Protein AF-A0A2P6JTG5-F1 (afdb_monomer)

Sequence (261 aa):
MRWFDWAAPERTFTMCAAVLGSGVMLAIVGILTAHLTGGRRQRLRLEEEVTQRTEELRQALLSADEASRAKTDFIARIGHDLRSPLTSIIGYSQLLSDAGGPQARQARTIRRSARHMLNLINDLIEYTHGGGDKLNEVPVRIHILLETIVEEAWILARKNTNQFMSSIQSNLPSMLVVDGTRLRQILTNLLDNAAKFTHNGVIELVAGMEPAGRVDQAWLWFSIRDTGCGIEPDDQAKNFRAVLSIRWPVRRYRAGSANRC

Structure (mmCIF, N/CA/C/O backbone):
data_AF-A0A2P6JTG5-F1
#
_entry.id   AF-A0A2P6JTG5-F1
#
loop_
_atom_site.group_PDB
_atom_site.id
_atom_site.type_symbol
_atom_site.label_atom_id
_atom_site.label_alt_id
_atom_site.label_comp_id
_atom_site.label_asym_id
_atom_site.label_entity_id
_atom_site.label_seq_id
_atom_site.pdbx_PDB_ins_code
_atom_site.Cartn_x
_atom_site.Cartn_y
_atom_site.Cartn_z
_atom_site.occupancy
_atom_site.B_iso_or_equiv
_atom_site.auth_seq_id
_atom_site.auth_comp_id
_atom_site.auth_asym_id
_atom_site.auth_atom_id
_atom_site.pdbx_PDB_model_num
ATOM 1 N N . MET A 1 1 ? -69.398 -14.321 98.121 1.00 45.88 1 MET A N 1
ATOM 2 C CA . MET A 1 1 ? -69.602 -15.610 97.426 1.00 45.88 1 MET A CA 1
ATOM 3 C C . MET A 1 1 ? -69.880 -15.290 95.969 1.00 45.88 1 MET A C 1
ATOM 5 O O . MET A 1 1 ? -70.773 -14.486 95.733 1.00 45.88 1 MET A O 1
ATOM 9 N N . ARG A 1 2 ? -69.133 -15.928 95.053 1.00 43.50 2 ARG A N 1
ATOM 10 C CA . ARG A 1 2 ? -69.163 -15.778 93.582 1.00 43.50 2 ARG A CA 1
ATOM 11 C C . ARG A 1 2 ? -68.514 -14.464 93.072 1.00 43.50 2 ARG A C 1
ATOM 13 O O . ARG A 1 2 ? -68.748 -13.424 93.665 1.00 43.50 2 ARG A O 1
ATOM 20 N N . TRP A 1 3 ? -67.653 -14.407 92.054 1.00 40.34 3 TRP A N 1
ATOM 21 C CA . TRP A 1 3 ? -67.370 -15.300 90.925 1.00 40.34 3 TRP A CA 1
ATOM 22 C C . TRP A 1 3 ? -65.905 -15.113 90.484 1.00 40.34 3 TRP A C 1
ATOM 24 O O . TRP A 1 3 ? -65.471 -13.983 90.286 1.00 40.34 3 TRP A O 1
ATOM 34 N N . PHE A 1 4 ? -65.152 -16.202 90.325 1.00 45.00 4 PHE A N 1
ATOM 35 C CA . PHE A 1 4 ? -63.930 -16.219 89.517 1.00 45.00 4 PHE A CA 1
ATOM 36 C C . PHE A 1 4 ? -64.311 -16.999 88.255 1.00 45.00 4 PHE A C 1
ATOM 38 O O . PHE A 1 4 ? -64.388 -18.227 88.291 1.00 45.00 4 PHE A O 1
ATOM 45 N N . ASP A 1 5 ? -64.678 -16.283 87.190 1.00 44.84 5 ASP A N 1
ATOM 46 C CA . ASP A 1 5 ? -65.023 -16.888 85.902 1.00 44.84 5 ASP A CA 1
ATOM 47 C C . ASP A 1 5 ? -63.738 -17.333 85.200 1.00 44.84 5 ASP A C 1
ATOM 49 O O . ASP A 1 5 ? -62.943 -16.525 84.716 1.00 44.84 5 ASP A O 1
ATOM 53 N N . TRP A 1 6 ? -63.533 -18.646 85.162 1.00 58.47 6 TRP A N 1
ATOM 54 C CA . TRP A 1 6 ? -62.643 -19.289 84.209 1.00 58.47 6 TRP A CA 1
ATOM 55 C C . TRP A 1 6 ? -63.471 -19.683 82.978 1.00 58.47 6 TRP A C 1
ATOM 57 O O . TRP A 1 6 ? -64.645 -20.014 83.106 1.00 58.47 6 TRP A O 1
ATOM 67 N N . ALA A 1 7 ? -62.825 -19.696 81.810 1.00 51.72 7 ALA A N 1
ATOM 68 C CA . ALA A 1 7 ? -63.331 -20.161 80.512 1.00 51.72 7 ALA A CA 1
ATOM 69 C C . ALA A 1 7 ? -63.988 -19.109 79.593 1.00 51.72 7 ALA A C 1
ATOM 71 O O . ALA A 1 7 ? -65.192 -19.088 79.367 1.00 51.72 7 ALA A O 1
ATOM 72 N N . ALA A 1 8 ? -63.131 -18.347 78.905 1.00 55.16 8 ALA A N 1
ATOM 73 C CA . ALA A 1 8 ? -63.378 -17.981 77.509 1.00 55.16 8 ALA A CA 1
ATOM 74 C C . ALA A 1 8 ? -62.297 -18.653 76.627 1.00 55.16 8 ALA A C 1
ATOM 76 O O . ALA A 1 8 ? -61.297 -18.006 76.307 1.00 55.16 8 ALA A O 1
ATOM 77 N N . PRO A 1 9 ? -62.438 -19.950 76.273 1.00 57.38 9 PRO A N 1
ATOM 78 C CA . PRO A 1 9 ? -61.469 -20.686 75.440 1.00 57.38 9 PRO A CA 1
ATOM 79 C C . PRO A 1 9 ? -61.233 -20.032 74.066 1.00 57.38 9 PRO A C 1
ATOM 81 O O . PRO A 1 9 ? -60.154 -20.150 73.491 1.00 57.38 9 PRO A O 1
ATOM 84 N N . GLU A 1 10 ? -62.198 -19.243 73.597 1.00 58.19 10 GLU A N 1
ATOM 85 C CA . GLU A 1 10 ? -62.124 -18.406 72.395 1.00 58.19 10 GLU A CA 1
ATOM 86 C C . GLU A 1 10 ? -60.938 -17.411 72.431 1.00 58.19 10 GLU A C 1
ATOM 88 O O . GLU A 1 10 ? -60.283 -17.141 71.420 1.00 58.19 10 GLU A O 1
ATOM 93 N N . ARG A 1 11 ? -60.640 -16.845 73.613 1.00 57.09 11 ARG A N 1
ATOM 94 C CA . ARG A 1 11 ? -59.630 -15.785 73.791 1.00 57.09 11 ARG A CA 1
ATOM 95 C C . ARG A 1 11 ? -58.206 -16.325 73.845 1.00 57.09 11 ARG A C 1
ATOM 97 O O . ARG A 1 11 ? -57.291 -15.693 73.331 1.00 57.09 11 ARG A O 1
ATOM 104 N N . THR A 1 12 ? -58.003 -17.494 74.444 1.00 61.62 12 THR A N 1
ATOM 105 C CA . THR A 1 12 ? -56.685 -18.144 74.476 1.00 61.62 12 THR A CA 1
ATOM 106 C C . THR A 1 12 ? -56.309 -18.690 73.101 1.00 61.62 12 THR A C 1
ATOM 108 O O . THR A 1 12 ? -55.166 -18.529 72.680 1.00 61.62 12 THR A O 1
ATOM 111 N N . PHE A 1 13 ? -5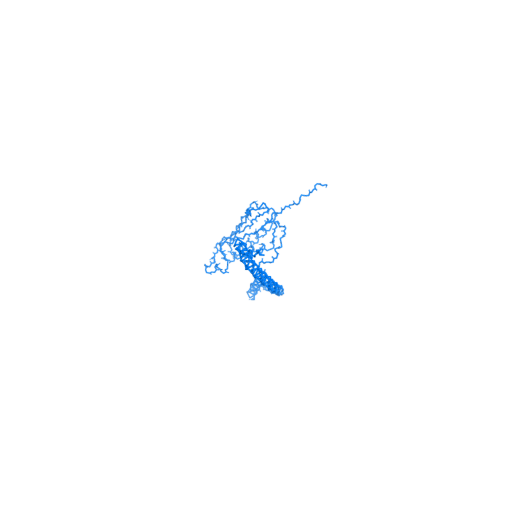7.274 -19.233 72.352 1.00 63.75 13 PHE A N 1
ATOM 112 C CA . PHE A 1 13 ? -57.058 -19.682 70.974 1.00 63.75 13 PHE A CA 1
ATOM 113 C C . PHE A 1 13 ? -56.673 -18.537 70.031 1.00 63.75 13 PHE A C 1
ATOM 115 O O . PHE A 1 13 ? -55.696 -18.645 69.290 1.00 63.75 13 PHE A O 1
ATOM 122 N N . THR A 1 14 ? -57.399 -17.418 70.087 1.00 70.25 14 THR A N 1
ATOM 123 C CA . THR A 1 14 ? -57.104 -16.227 69.269 1.00 70.25 14 THR A CA 1
ATOM 124 C C . THR A 1 14 ? -55.752 -15.603 69.619 1.00 70.25 14 THR A C 1
ATOM 126 O O . THR A 1 14 ? -55.014 -15.191 68.724 1.00 70.25 14 THR A O 1
ATOM 129 N N . MET A 1 15 ? -55.373 -15.599 70.899 1.00 70.50 15 MET A N 1
ATOM 130 C CA . MET A 1 15 ? -54.080 -15.082 71.351 1.00 70.50 15 MET A CA 1
ATOM 131 C C . MET A 1 15 ? -52.907 -15.988 70.934 1.00 70.50 15 MET A C 1
ATOM 133 O O . MET A 1 15 ? -51.902 -15.491 70.427 1.00 70.50 15 MET A O 1
ATOM 137 N N . CYS A 1 16 ? -53.043 -17.314 71.047 1.00 70.94 16 CYS A N 1
ATOM 138 C CA . CYS A 1 16 ? -52.044 -18.267 70.550 1.00 70.94 16 CYS A CA 1
ATOM 139 C C . CYS A 1 16 ? -51.889 -18.209 69.021 1.00 70.94 16 CYS A C 1
ATOM 141 O O . CYS A 1 16 ? -50.763 -18.230 68.522 1.00 70.94 16 CYS A O 1
ATOM 143 N N . ALA A 1 17 ? -52.990 -18.082 68.275 1.00 70.81 17 ALA A N 1
ATOM 144 C CA . ALA A 1 17 ? -52.956 -17.932 66.821 1.00 70.81 17 ALA A CA 1
ATOM 145 C C . ALA A 1 17 ? -52.250 -16.633 66.384 1.00 70.81 17 ALA A C 1
ATOM 147 O O . ALA A 1 17 ? -51.459 -16.650 65.441 1.00 70.81 17 ALA A O 1
ATOM 148 N N . ALA A 1 18 ? -52.466 -15.522 67.098 1.00 73.75 18 ALA A N 1
ATOM 149 C CA . ALA A 1 18 ? -51.791 -14.251 66.829 1.00 73.75 18 ALA A CA 1
ATOM 150 C C . ALA A 1 18 ? -50.274 -14.305 67.110 1.00 73.75 18 ALA A C 1
ATOM 152 O O . ALA A 1 18 ? -49.466 -13.793 66.328 1.00 73.75 18 ALA A O 1
ATOM 153 N N . VAL A 1 19 ? -49.862 -14.959 68.202 1.00 77.44 19 VAL A N 1
ATOM 154 C CA . VAL A 1 19 ? -48.440 -15.142 68.549 1.00 77.44 19 VAL A CA 1
ATOM 155 C C . VAL A 1 19 ? -47.729 -16.062 67.549 1.00 77.44 19 VAL A C 1
ATOM 157 O O . VAL A 1 19 ? -46.629 -15.749 67.098 1.00 77.44 19 VAL A O 1
ATOM 160 N N . LEU A 1 20 ? -48.362 -17.159 67.126 1.00 77.19 20 LEU A N 1
ATOM 161 C CA . LEU A 1 20 ? -47.804 -18.038 66.091 1.00 77.19 20 LEU A CA 1
ATOM 162 C C . LEU A 1 20 ? -47.723 -17.337 64.724 1.00 77.19 20 LEU A C 1
ATOM 164 O O . LEU A 1 20 ? -46.701 -17.434 64.046 1.00 77.19 20 LEU A O 1
ATOM 168 N N . GLY A 1 21 ? -48.755 -16.578 64.341 1.00 81.06 21 GLY A N 1
ATOM 169 C CA . GLY A 1 21 ? -48.776 -15.822 63.086 1.00 81.06 21 GLY A CA 1
ATOM 170 C C . GLY A 1 21 ? -47.684 -14.749 63.008 1.00 81.06 21 GLY A C 1
ATOM 171 O O . GLY A 1 21 ? -47.004 -14.629 61.989 1.00 81.06 21 GLY A O 1
ATOM 172 N N . SER A 1 22 ? -47.456 -14.010 64.099 1.00 83.25 22 SER A N 1
ATOM 173 C CA . SER A 1 22 ? -46.385 -13.003 64.175 1.00 83.25 22 SER A CA 1
ATOM 174 C C . SER A 1 22 ? -44.980 -13.618 64.127 1.00 83.25 22 SER A C 1
ATOM 176 O O . SER A 1 22 ? -44.109 -13.086 63.438 1.00 83.25 22 SER A O 1
ATOM 178 N N . GLY A 1 23 ? -44.765 -14.773 64.767 1.00 85.69 23 GLY A N 1
ATOM 179 C CA . GLY A 1 23 ? -43.499 -15.511 64.685 1.00 85.69 23 GLY A CA 1
ATOM 180 C C . GLY A 1 23 ? -43.172 -15.985 63.264 1.00 85.69 23 GLY A C 1
ATOM 181 O O . GLY A 1 23 ? -42.052 -15.794 62.787 1.00 85.69 23 GLY A O 1
ATOM 182 N N . VAL A 1 24 ? -44.163 -16.531 62.549 1.00 89.06 24 VAL A N 1
ATOM 183 C CA . VAL A 1 24 ? -44.014 -16.936 61.140 1.00 89.06 24 VAL A CA 1
ATOM 184 C C . VAL A 1 24 ? -43.735 -15.725 60.244 1.00 89.06 24 VAL A C 1
ATOM 186 O O . VAL A 1 24 ? -42.857 -15.785 59.384 1.00 89.06 24 VAL A O 1
ATOM 189 N N . MET A 1 25 ? -44.418 -14.601 60.473 1.00 88.81 25 MET A N 1
ATOM 190 C CA . MET A 1 25 ? -44.198 -13.367 59.716 1.00 88.81 25 MET A CA 1
ATOM 191 C C . MET A 1 25 ? -42.769 -12.827 59.894 1.00 88.81 25 MET A C 1
ATOM 193 O O . MET A 1 25 ? -42.123 -12.477 58.907 1.00 88.81 25 MET A O 1
ATOM 197 N N . LEU A 1 26 ? -42.237 -12.819 61.121 1.00 91.19 26 LEU A N 1
ATOM 198 C CA . LEU A 1 26 ? -40.854 -12.410 61.396 1.00 91.19 26 LEU A CA 1
ATOM 199 C C . LEU A 1 26 ? -39.830 -13.342 60.735 1.00 91.19 26 LEU A C 1
ATOM 201 O O . LEU A 1 26 ? -38.843 -12.863 60.176 1.00 91.19 26 LEU A O 1
ATOM 205 N N . ALA A 1 27 ? -40.076 -14.656 60.741 1.00 88.19 27 ALA A N 1
ATOM 206 C CA . ALA A 1 27 ? -39.209 -15.625 60.072 1.00 88.19 27 ALA A CA 1
ATOM 207 C C . ALA A 1 27 ? -39.187 -15.419 58.547 1.00 88.19 27 ALA A C 1
ATOM 209 O O . ALA A 1 27 ? -38.113 -15.391 57.946 1.00 88.19 27 ALA A O 1
ATOM 210 N N . ILE A 1 28 ? -40.351 -15.198 57.925 1.00 91.06 28 ILE A N 1
ATOM 211 C CA . ILE A 1 28 ? -40.455 -14.912 56.486 1.00 91.06 28 ILE A CA 1
ATOM 212 C C . ILE A 1 28 ? -39.721 -13.613 56.145 1.00 91.06 28 ILE A C 1
ATOM 214 O O . ILE A 1 28 ? -38.936 -13.595 55.200 1.00 91.06 28 ILE A O 1
ATOM 218 N N . VAL A 1 29 ? -39.913 -12.543 56.925 1.00 91.75 29 VAL A N 1
ATOM 219 C CA . VAL A 1 29 ? -39.203 -11.267 56.728 1.00 91.75 29 VAL A CA 1
ATOM 220 C C . VAL A 1 29 ? -37.688 -11.448 56.884 1.00 91.75 29 VAL A C 1
ATOM 222 O O . VAL A 1 29 ? -36.925 -10.917 56.075 1.00 91.75 29 VAL A O 1
ATOM 225 N N . GLY A 1 30 ? -37.230 -12.237 57.859 1.00 86.88 30 GLY A N 1
ATOM 226 C CA . GLY A 1 30 ? -35.813 -12.569 58.039 1.00 86.88 30 GLY A CA 1
ATOM 227 C C . GLY A 1 30 ? -35.211 -13.309 56.838 1.00 86.88 30 GLY A C 1
ATOM 228 O O . GLY A 1 30 ? -34.150 -12.934 56.341 1.00 86.88 30 GLY A O 1
ATOM 229 N N . ILE A 1 31 ? -35.917 -14.311 56.308 1.00 88.69 31 ILE A N 1
ATOM 230 C CA . ILE A 1 31 ? -35.487 -15.070 55.123 1.00 88.69 31 ILE A CA 1
ATOM 231 C C . ILE A 1 31 ? -35.481 -14.175 5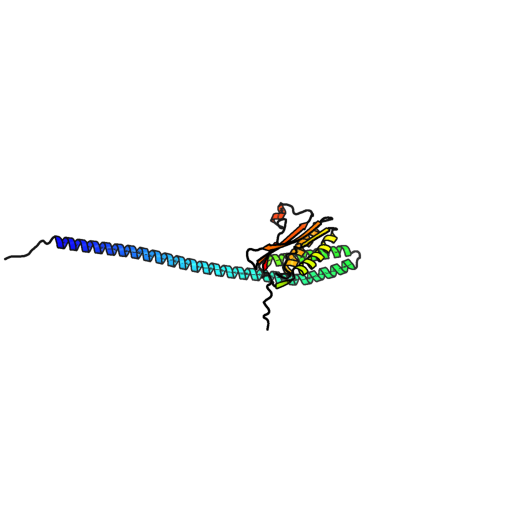3.873 1.00 88.69 31 ILE A C 1
ATOM 233 O O . ILE A 1 31 ? -34.511 -14.181 53.112 1.00 88.69 31 ILE A O 1
ATOM 237 N N . LEU A 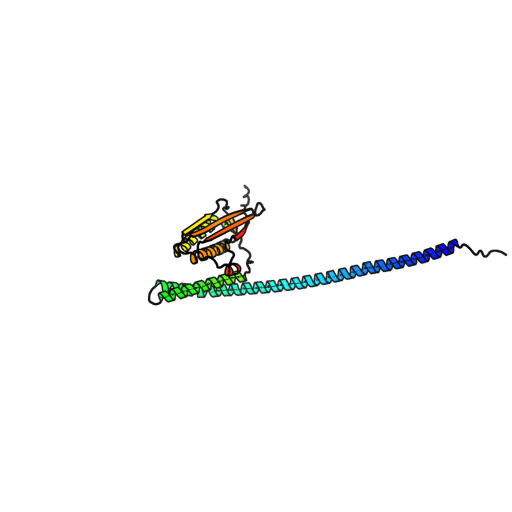1 32 ? -36.522 -13.357 53.674 1.00 87.31 32 LEU A N 1
ATOM 238 C CA . LEU A 1 32 ? -36.625 -12.450 52.528 1.00 87.31 32 LEU A CA 1
ATOM 239 C C . LEU A 1 32 ? -35.511 -11.396 52.552 1.00 87.31 32 LEU A C 1
ATOM 241 O O . LEU A 1 32 ? -34.860 -11.150 51.539 1.00 87.31 32 LEU A O 1
ATOM 245 N N . THR A 1 33 ? -35.254 -10.793 53.716 1.00 84.75 33 THR A N 1
ATOM 246 C CA . THR A 1 33 ? -34.185 -9.798 53.885 1.00 84.75 33 THR A CA 1
ATOM 247 C C . THR A 1 33 ? -32.803 -10.416 53.689 1.00 84.75 33 THR A C 1
ATOM 249 O O . THR A 1 33 ? -31.969 -9.809 53.015 1.00 84.75 33 THR A O 1
ATOM 252 N N . ALA A 1 34 ? -32.559 -11.638 54.172 1.00 81.88 34 ALA A N 1
ATOM 253 C CA . ALA A 1 34 ? -31.314 -12.364 53.924 1.00 81.88 34 ALA A CA 1
ATOM 254 C C . ALA A 1 34 ? -31.102 -12.674 52.429 1.00 81.88 34 ALA A C 1
ATOM 256 O O . ALA A 1 34 ? -30.020 -12.420 51.899 1.00 81.88 34 ALA A O 1
ATOM 257 N N . HIS A 1 35 ? -32.134 -13.137 51.714 1.00 85.31 35 HIS A N 1
ATOM 258 C CA . HIS A 1 35 ? -32.049 -13.385 50.269 1.00 85.31 35 HIS A CA 1
ATOM 259 C C . HIS A 1 35 ? -31.840 -12.101 49.456 1.00 85.31 35 HIS A C 1
ATOM 261 O O . HIS A 1 35 ? -30.978 -12.060 48.574 1.00 85.31 35 HIS A O 1
ATOM 267 N N . LEU A 1 36 ? -32.580 -11.032 49.768 1.00 82.62 36 LEU A N 1
ATOM 268 C CA . LEU A 1 36 ? -32.465 -9.745 49.079 1.00 82.62 36 LEU A CA 1
ATOM 269 C C . LEU A 1 36 ? -31.097 -9.089 49.320 1.00 82.62 36 LEU A C 1
ATOM 271 O O . LEU A 1 36 ? -30.492 -8.559 48.388 1.00 82.62 36 LEU A O 1
ATOM 275 N N . THR A 1 37 ? -30.574 -9.146 50.548 1.00 83.88 37 THR A N 1
ATOM 276 C CA . THR A 1 37 ? -29.256 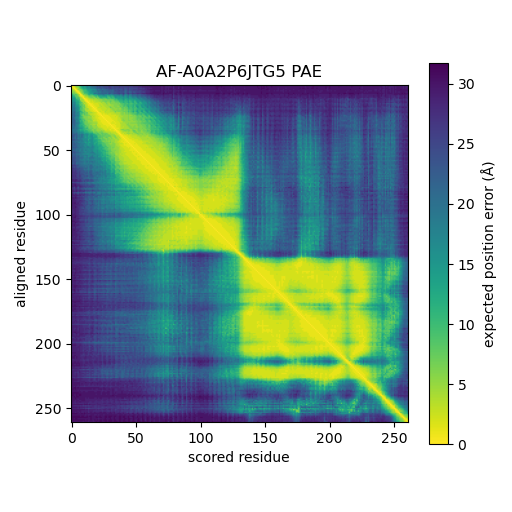-8.580 50.883 1.00 83.88 37 THR A CA 1
ATOM 277 C C . THR A 1 37 ? -28.100 -9.429 50.354 1.00 83.88 37 THR A C 1
ATO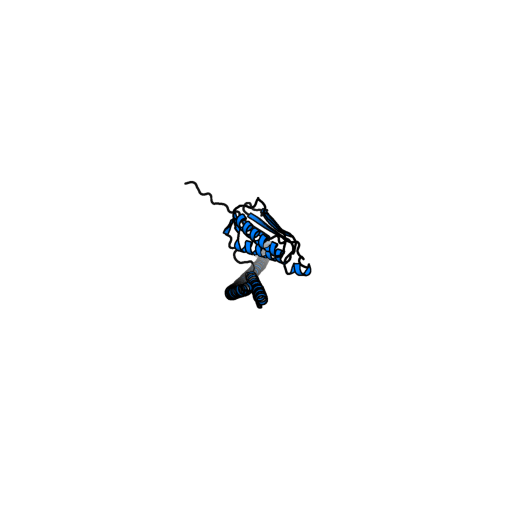M 279 O O . 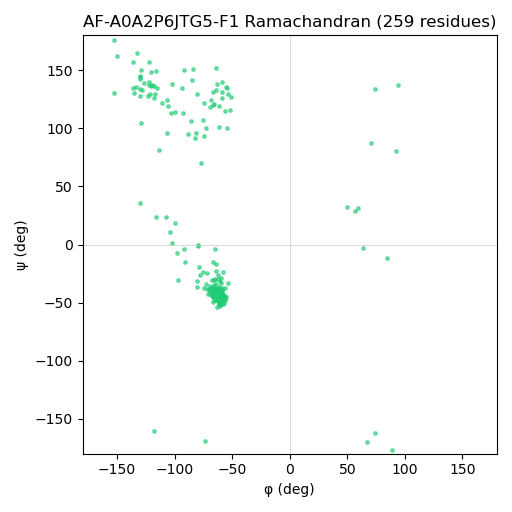THR A 1 37 ? -27.119 -8.867 49.864 1.00 83.88 37 THR A O 1
ATOM 282 N N . GLY A 1 38 ? -28.221 -10.760 50.376 1.00 84.06 38 GLY A N 1
ATOM 283 C CA . GLY A 1 38 ? -27.243 -11.684 49.797 1.00 84.06 38 GLY A CA 1
ATOM 284 C C . GLY A 1 38 ? -27.069 -11.479 48.291 1.00 84.06 38 GLY A C 1
ATOM 285 O O . GLY A 1 38 ? -25.947 -11.280 47.822 1.00 84.06 38 GLY A O 1
ATOM 286 N N . GLY A 1 39 ? -28.178 -11.407 47.544 1.00 83.56 39 GLY A N 1
ATOM 287 C CA . GLY A 1 39 ? -28.147 -11.133 46.104 1.00 83.56 39 GLY A CA 1
ATOM 288 C C . GLY A 1 39 ? -27.545 -9.765 45.766 1.00 83.56 39 GLY A C 1
ATOM 289 O O . GLY A 1 39 ? -26.791 -9.638 44.802 1.00 83.56 39 GLY A O 1
ATOM 290 N N . ARG A 1 40 ? -27.809 -8.743 46.591 1.00 85.06 40 ARG A N 1
ATOM 291 C CA . ARG A 1 40 ? -27.253 -7.391 46.410 1.00 85.06 40 ARG A CA 1
ATOM 292 C C . ARG A 1 40 ? -25.740 -7.353 46.634 1.00 85.06 40 ARG A C 1
ATOM 294 O O . ARG A 1 40 ? -25.033 -6.735 45.849 1.00 85.06 40 ARG A O 1
ATOM 301 N N . ARG A 1 41 ? -25.231 -8.062 47.649 1.00 86.00 41 ARG A N 1
ATOM 302 C CA . ARG A 1 41 ? -23.784 -8.188 47.910 1.00 86.00 41 ARG A CA 1
ATOM 303 C C . ARG A 1 41 ? -23.054 -8.905 46.777 1.00 86.00 41 ARG A C 1
ATOM 305 O O . ARG A 1 41 ? -21.956 -8.498 46.418 1.00 86.00 41 ARG A O 1
ATOM 312 N N . GLN A 1 42 ? -23.655 -9.950 46.212 1.00 87.75 42 GLN A N 1
ATOM 313 C CA . GLN A 1 42 ? -23.053 -10.682 45.099 1.00 87.75 42 GLN A CA 1
ATOM 314 C C . GLN A 1 42 ? -23.024 -9.849 43.813 1.00 87.75 42 GLN A C 1
ATOM 316 O O . GLN A 1 42 ? -22.010 -9.852 43.125 1.00 87.75 42 GLN A O 1
ATOM 321 N N . ARG A 1 43 ? -24.090 -9.086 43.526 1.00 87.94 43 ARG A N 1
ATOM 322 C CA . ARG A 1 43 ? -24.108 -8.137 42.401 1.00 87.94 43 ARG A CA 1
ATOM 323 C C . ARG A 1 43 ? -23.039 -7.059 42.538 1.00 87.94 43 ARG A C 1
ATOM 325 O O . ARG A 1 43 ? -22.291 -6.865 41.594 1.00 87.94 43 ARG A O 1
ATOM 332 N N . LEU A 1 44 ? -22.914 -6.441 43.714 1.00 92.19 44 LEU A N 1
ATOM 333 C CA . LEU A 1 44 ? -21.894 -5.415 43.957 1.00 92.19 44 LEU A CA 1
ATOM 334 C C . LEU A 1 44 ? -20.470 -5.962 43.790 1.00 92.19 44 LEU A C 1
ATOM 336 O O . LEU A 1 44 ? -19.653 -5.320 43.149 1.00 92.19 44 LEU A O 1
ATOM 340 N N . ARG A 1 45 ? -20.186 -7.172 44.294 1.00 92.00 45 ARG A N 1
ATOM 341 C CA . ARG A 1 45 ? -18.877 -7.820 44.094 1.00 92.00 45 ARG A CA 1
ATOM 342 C C . ARG A 1 45 ? -18.581 -8.102 42.623 1.00 92.00 45 ARG A C 1
ATOM 344 O O . ARG A 1 45 ? -17.466 -7.870 42.184 1.00 92.00 45 ARG A O 1
ATOM 351 N N . LEU A 1 46 ? -19.568 -8.598 41.874 1.00 92.31 46 LEU A N 1
ATOM 352 C CA . LEU A 1 46 ? -19.420 -8.845 40.438 1.00 92.31 46 LEU A CA 1
ATOM 353 C C . LEU A 1 46 ? -19.228 -7.537 39.660 1.00 92.31 46 LEU A C 1
ATOM 355 O O . LEU A 1 46 ? -18.405 -7.492 38.756 1.00 92.31 46 LEU A O 1
ATOM 359 N N . GLU A 1 47 ? -19.957 -6.475 40.005 1.00 94.38 47 GLU A N 1
ATOM 360 C CA . GLU A 1 47 ? -19.789 -5.144 39.404 1.00 94.38 47 GLU A CA 1
ATOM 361 C C . GLU A 1 47 ? -18.393 -4.570 39.694 1.00 94.38 47 GLU A C 1
ATOM 363 O O . GLU A 1 47 ? -17.740 -4.040 38.796 1.00 94.38 47 GLU A O 1
ATOM 368 N N . GLU A 1 48 ? -17.898 -4.725 40.920 1.00 95.19 48 GLU A N 1
ATOM 369 C CA . GLU A 1 48 ? -16.554 -4.299 41.317 1.00 95.19 48 GLU A CA 1
ATOM 370 C C . GLU A 1 48 ? -15.464 -5.113 40.596 1.00 95.19 48 GLU A C 1
ATOM 372 O O . GLU A 1 48 ? -14.536 -4.546 40.027 1.00 95.19 48 GLU A O 1
ATOM 377 N N . GLU A 1 49 ? -15.621 -6.435 40.497 1.00 94.69 49 GLU A N 1
ATOM 378 C CA . GLU A 1 49 ? -14.691 -7.293 39.756 1.00 94.69 49 GLU A CA 1
ATOM 379 C C . GLU A 1 49 ? -14.693 -6.971 38.254 1.00 94.69 49 GLU A C 1
ATOM 381 O O . GLU A 1 49 ? -13.634 -6.852 37.638 1.00 94.69 49 GLU A O 1
ATOM 386 N N . VAL A 1 50 ? -15.870 -6.763 37.653 1.00 95.50 50 VAL A N 1
ATOM 387 C CA . VAL A 1 50 ? -15.988 -6.372 36.241 1.00 95.50 50 VAL A CA 1
ATOM 388 C C . VAL A 1 50 ? -15.349 -5.010 35.998 1.00 95.50 50 VAL A C 1
ATOM 390 O O . VAL A 1 50 ? -14.612 -4.865 35.024 1.00 95.50 50 VAL A O 1
ATOM 393 N N . THR A 1 51 ? -15.588 -4.015 36.854 1.00 95.31 51 THR A N 1
ATOM 394 C CA . THR A 1 51 ? -14.986 -2.681 36.688 1.00 95.31 51 THR A CA 1
ATOM 395 C C . THR A 1 51 ? -13.468 -2.734 36.831 1.00 95.31 51 THR A C 1
ATOM 397 O O . THR A 1 51 ? -12.771 -2.182 35.978 1.00 95.31 51 THR A O 1
ATOM 400 N N . GLN A 1 52 ? -12.947 -3.477 37.811 1.00 95.75 52 GLN A N 1
ATOM 401 C CA . GLN A 1 52 ? -11.510 -3.679 37.975 1.00 95.75 52 GLN A CA 1
ATOM 402 C C . GLN A 1 52 ? -10.888 -4.367 36.751 1.00 95.75 52 GLN A C 1
ATOM 404 O O . GLN A 1 52 ? -9.926 -3.857 36.179 1.00 95.75 52 GLN A O 1
ATOM 409 N N . ARG A 1 53 ? -11.470 -5.479 36.284 1.00 94.06 53 ARG A N 1
ATOM 410 C CA . ARG A 1 53 ? -10.994 -6.192 35.086 1.00 94.06 53 ARG A CA 1
ATOM 411 C C . ARG A 1 53 ? -11.058 -5.333 33.831 1.00 94.06 53 ARG A C 1
ATOM 413 O O . ARG A 1 53 ? -10.168 -5.411 32.989 1.00 94.06 53 ARG A O 1
ATOM 420 N N . THR A 1 54 ? -12.099 -4.517 33.700 1.00 95.06 54 THR A N 1
ATOM 421 C CA . THR A 1 54 ? -12.257 -3.608 32.560 1.00 95.06 54 THR A CA 1
ATOM 422 C C . THR A 1 54 ? -11.167 -2.541 32.565 1.00 95.06 54 THR A C 1
ATOM 424 O O . THR A 1 54 ? -10.607 -2.245 31.512 1.00 95.06 54 THR A O 1
ATOM 427 N N . GLU A 1 55 ? -10.817 -1.998 33.732 1.00 95.88 55 GLU A N 1
ATOM 428 C CA . GLU A 1 55 ? -9.737 -1.018 33.854 1.00 95.88 55 GLU A CA 1
ATOM 429 C C . GLU A 1 55 ? -8.357 -1.647 33.609 1.00 95.88 55 GLU A C 1
ATOM 431 O O . GLU A 1 55 ? -7.564 -1.083 32.857 1.00 95.88 55 GLU A O 1
ATOM 436 N N . GLU A 1 56 ? -8.092 -2.844 34.142 1.00 95.06 56 GLU A N 1
ATOM 437 C CA . GLU A 1 56 ? -6.869 -3.614 33.856 1.00 95.06 56 GLU A CA 1
ATOM 438 C C . GLU A 1 56 ? -6.708 -3.866 32.348 1.00 95.06 56 GLU A C 1
ATOM 440 O O . GLU A 1 56 ? -5.648 -3.610 31.771 1.00 95.06 56 GLU A O 1
ATOM 445 N N . LEU A 1 57 ? -7.781 -4.311 31.682 1.00 93.81 57 LEU A N 1
ATOM 446 C CA . LEU A 1 57 ? -7.805 -4.515 30.233 1.00 93.81 57 LEU A CA 1
ATOM 447 C C . LEU A 1 57 ? -7.573 -3.210 29.469 1.00 93.81 57 LEU A C 1
ATOM 449 O O . LEU A 1 57 ? -6.820 -3.195 28.495 1.00 93.81 57 LEU A O 1
ATOM 453 N N . ARG A 1 58 ? -8.194 -2.109 29.903 1.00 94.44 58 ARG A N 1
ATOM 454 C CA . ARG A 1 58 ? -8.030 -0.792 29.276 1.00 94.44 58 ARG A CA 1
ATOM 455 C C . ARG A 1 58 ? -6.583 -0.316 29.365 1.00 94.44 58 ARG A C 1
ATOM 457 O O . ARG A 1 58 ? -6.045 0.165 28.371 1.00 94.44 58 ARG A O 1
ATOM 464 N N . GLN A 1 59 ? -5.945 -0.469 30.521 1.00 94.44 59 GLN A N 1
ATOM 465 C CA . GLN A 1 59 ? -4.542 -0.098 30.711 1.00 94.44 59 GLN A CA 1
ATOM 466 C C . GLN A 1 59 ? -3.603 -0.979 29.883 1.00 94.44 59 GLN A C 1
ATOM 468 O O . GLN A 1 59 ? -2.706 -0.458 29.219 1.00 94.44 59 GLN A O 1
ATOM 473 N N . ALA A 1 60 ? -3.845 -2.292 29.849 1.00 91.94 60 ALA A N 1
ATOM 474 C CA . ALA A 1 60 ? -3.081 -3.210 29.010 1.00 91.94 60 ALA A CA 1
ATOM 475 C C . ALA A 1 60 ? -3.204 -2.863 27.516 1.00 91.94 60 ALA A C 1
ATOM 477 O O . ALA A 1 60 ? -2.202 -2.865 26.802 1.00 91.94 60 ALA A O 1
ATOM 478 N N . LEU A 1 61 ? -4.407 -2.507 27.049 1.00 90.19 61 LEU A N 1
ATOM 479 C CA . LEU A 1 61 ? -4.642 -2.059 25.673 1.00 90.19 61 LEU A CA 1
ATOM 480 C C . LEU A 1 61 ? -3.894 -0.767 25.344 1.00 90.19 61 LEU A C 1
ATOM 482 O O . LEU A 1 61 ? -3.282 -0.683 24.284 1.00 90.19 61 LEU A O 1
ATOM 486 N N . LEU A 1 62 ? -3.920 0.223 26.240 1.00 91.06 62 LEU A N 1
ATOM 487 C CA . LEU A 1 62 ? -3.196 1.480 26.038 1.00 91.06 62 LEU A CA 1
ATOM 488 C C . LEU A 1 62 ? -1.686 1.254 25.950 1.00 91.06 62 LEU A C 1
ATOM 490 O O . LEU A 1 62 ? -1.050 1.750 25.026 1.00 91.06 62 LEU A O 1
ATOM 494 N N . SER A 1 63 ? -1.125 0.449 26.854 1.00 88.44 63 SER A N 1
ATOM 495 C CA . SER A 1 63 ? 0.301 0.111 26.826 1.00 88.44 63 SER A CA 1
ATOM 496 C C . SER A 1 63 ? 0.686 -0.658 25.556 1.00 88.44 63 SER A C 1
ATOM 498 O O . SER A 1 63 ? 1.720 -0.377 24.948 1.00 88.44 63 SER A O 1
ATOM 500 N N . ALA A 1 64 ? -0.159 -1.594 25.115 1.00 83.75 64 ALA A N 1
ATOM 501 C CA . ALA A 1 64 ? 0.055 -2.324 23.870 1.00 83.75 64 ALA A CA 1
ATOM 502 C C . ALA A 1 64 ? 0.002 -1.402 22.638 1.00 83.75 64 ALA A C 1
ATOM 504 O O . ALA A 1 64 ? 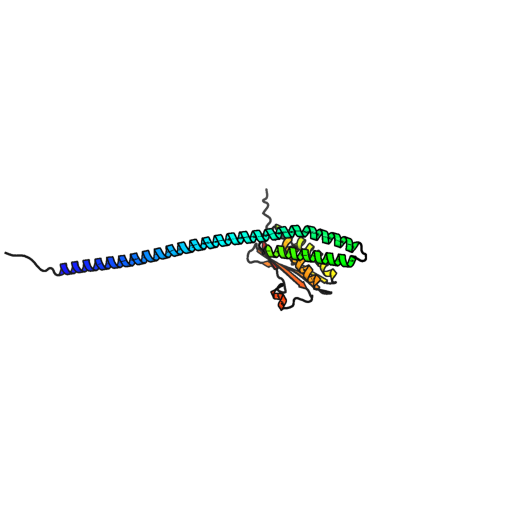0.826 -1.550 21.735 1.00 83.75 64 ALA A O 1
ATOM 505 N N . ASP A 1 65 ? -0.923 -0.438 22.606 1.00 80.94 65 ASP A N 1
ATOM 506 C CA . ASP A 1 65 ? -1.032 0.547 21.523 1.00 80.94 65 ASP A CA 1
ATOM 507 C C . ASP A 1 65 ? 0.187 1.482 21.488 1.00 80.94 65 ASP A C 1
ATOM 509 O O . ASP A 1 65 ? 0.786 1.680 20.431 1.00 80.94 65 ASP A O 1
ATOM 513 N N . GLU A 1 66 ? 0.632 1.988 22.642 1.00 82.69 66 GLU A N 1
ATOM 514 C CA . GLU A 1 66 ? 1.854 2.794 22.752 1.00 82.69 66 GLU A CA 1
ATOM 515 C C . GLU A 1 66 ? 3.090 2.033 22.257 1.00 82.69 66 GLU A C 1
ATOM 517 O O . GLU A 1 66 ? 3.863 2.556 21.449 1.00 82.69 66 GLU A O 1
ATOM 522 N N . ALA A 1 67 ? 3.253 0.776 22.679 1.00 80.88 67 ALA A N 1
ATOM 523 C CA . ALA A 1 67 ? 4.350 -0.075 22.230 1.00 80.88 67 ALA A CA 1
ATOM 524 C C . ALA A 1 67 ? 4.288 -0.349 20.718 1.00 80.88 67 ALA A C 1
ATOM 526 O O . ALA A 1 67 ? 5.320 -0.342 20.039 1.00 80.88 67 ALA A O 1
ATOM 527 N N . SER A 1 68 ? 3.085 -0.556 20.174 1.00 77.50 68 SER A N 1
ATOM 528 C CA . SER A 1 68 ? 2.883 -0.749 18.738 1.00 77.50 68 SER A CA 1
ATOM 529 C C . SER A 1 68 ? 3.278 0.499 17.950 1.00 77.50 68 SER A C 1
ATOM 531 O O . SER A 1 68 ? 4.054 0.397 17.001 1.00 77.50 68 SER A O 1
ATOM 533 N N . ARG A 1 69 ? 2.822 1.683 18.374 1.00 75.94 69 ARG A N 1
ATOM 534 C CA . ARG A 1 69 ? 3.167 2.961 17.730 1.00 75.94 69 ARG A CA 1
ATOM 535 C C . ARG A 1 69 ? 4.665 3.235 17.770 1.00 75.94 69 ARG A C 1
ATOM 537 O O . ARG A 1 69 ? 5.250 3.549 16.739 1.00 75.94 69 ARG A O 1
ATOM 544 N N . ALA A 1 70 ? 5.306 3.035 18.922 1.00 75.56 70 ALA A N 1
ATOM 545 C CA . ALA A 1 70 ? 6.750 3.216 19.057 1.00 75.56 70 ALA A CA 1
ATOM 546 C C . ALA A 1 70 ? 7.539 2.305 18.099 1.00 75.56 70 ALA A C 1
ATOM 548 O O . ALA A 1 70 ? 8.526 2.732 17.497 1.00 75.56 70 ALA A O 1
ATOM 549 N N . LYS A 1 71 ? 7.084 1.059 17.912 1.00 78.06 71 LYS A N 1
ATOM 550 C CA . LYS A 1 71 ? 7.675 0.119 16.953 1.00 78.06 71 LYS A CA 1
ATOM 551 C C . LYS A 1 71 ? 7.507 0.595 15.507 1.00 78.06 71 LYS A C 1
ATOM 553 O O . LYS A 1 71 ? 8.465 0.521 14.736 1.00 78.06 71 LYS A O 1
ATOM 558 N N . THR A 1 72 ? 6.323 1.080 15.142 1.00 77.69 72 THR A N 1
ATOM 559 C CA . THR A 1 72 ? 6.038 1.620 13.806 1.00 77.69 72 THR A CA 1
ATOM 560 C C . THR A 1 72 ? 6.908 2.842 13.502 1.00 77.69 72 THR A C 1
ATOM 562 O O . THR A 1 72 ? 7.594 2.861 12.479 1.00 77.69 72 THR A O 1
ATOM 565 N N . ASP A 1 73 ? 6.973 3.804 14.425 1.00 76.56 73 ASP A N 1
ATOM 566 C CA . ASP A 1 73 ? 7.763 5.033 14.280 1.00 76.56 73 ASP A CA 1
ATOM 567 C C . ASP A 1 73 ? 9.262 4.750 14.153 1.00 76.56 73 ASP A C 1
ATOM 569 O O . ASP A 1 73 ? 9.965 5.374 13.351 1.00 76.56 73 ASP A O 1
ATOM 573 N N . PHE A 1 74 ? 9.770 3.796 14.936 1.00 80.12 74 PHE A N 1
ATOM 574 C CA . PHE A 1 74 ? 11.167 3.381 14.870 1.00 80.12 74 PHE A CA 1
ATOM 575 C C . PHE A 1 74 ? 11.527 2.840 13.481 1.00 80.12 74 PHE A C 1
ATOM 577 O O . PHE A 1 74 ? 12.537 3.239 12.896 1.00 80.12 74 PHE A O 1
ATOM 584 N N . ILE A 1 75 ? 10.678 1.977 12.920 1.00 82.44 75 ILE A N 1
ATOM 585 C CA . ILE A 1 75 ? 10.916 1.381 11.602 1.00 82.44 75 ILE A CA 1
ATOM 586 C C . ILE A 1 75 ? 10.761 2.422 10.490 1.00 82.44 75 ILE A C 1
ATOM 588 O O . ILE A 1 75 ? 11.571 2.441 9.562 1.00 82.44 75 ILE A O 1
ATOM 592 N N . ALA A 1 76 ? 9.792 3.335 10.604 1.00 75.69 76 ALA A N 1
ATOM 593 C CA . ALA A 1 76 ? 9.619 4.442 9.665 1.00 75.69 76 ALA A CA 1
ATOM 594 C C . ALA A 1 76 ? 10.884 5.312 9.563 1.00 75.69 76 ALA A C 1
ATOM 596 O O . ALA A 1 76 ? 11.346 5.617 8.459 1.00 75.69 76 ALA A O 1
ATOM 597 N N . ARG A 1 77 ? 11.476 5.668 10.712 1.00 77.06 77 ARG A N 1
ATOM 598 C CA . ARG A 1 77 ? 12.719 6.455 10.782 1.00 77.06 77 ARG A CA 1
ATOM 599 C C . ARG A 1 77 ? 13.887 5.731 10.126 1.00 77.06 77 ARG A C 1
ATOM 601 O O . ARG A 1 77 ? 14.524 6.297 9.244 1.00 77.06 77 ARG A O 1
ATOM 608 N N . ILE A 1 78 ? 14.115 4.466 10.484 1.00 83.56 78 ILE A N 1
ATOM 609 C CA . ILE A 1 78 ? 15.181 3.659 9.871 1.00 83.56 78 ILE A CA 1
ATOM 610 C C . ILE A 1 78 ? 14.984 3.568 8.359 1.00 83.56 78 ILE A C 1
ATOM 612 O O . ILE A 1 78 ? 15.934 3.721 7.597 1.00 83.56 78 ILE A O 1
ATOM 616 N N . GLY A 1 79 ? 13.750 3.353 7.906 1.00 82.44 79 GLY A N 1
ATOM 617 C CA . GLY A 1 79 ? 13.439 3.289 6.486 1.00 82.44 79 GLY A CA 1
ATOM 618 C C . GLY A 1 79 ? 13.808 4.569 5.734 1.00 82.44 79 GLY A C 1
ATOM 619 O O . GLY A 1 79 ? 14.403 4.503 4.657 1.00 82.44 79 GLY A O 1
ATOM 620 N N . HIS A 1 80 ? 13.515 5.737 6.310 1.00 79.94 80 HIS A N 1
ATOM 621 C CA . HIS A 1 80 ? 13.936 7.024 5.758 1.00 79.94 80 HIS A CA 1
ATOM 622 C C . HIS A 1 80 ? 15.468 7.148 5.695 1.00 79.94 80 HIS A C 1
ATOM 624 O O . HIS A 1 80 ? 16.016 7.493 4.644 1.00 79.94 80 HIS A O 1
ATOM 630 N N . ASP A 1 81 ? 16.159 6.798 6.778 1.00 84.75 81 ASP A N 1
ATOM 631 C CA . ASP A 1 81 ? 17.619 6.900 6.867 1.00 84.75 81 ASP A CA 1
ATOM 632 C C . ASP A 1 81 ? 18.331 5.938 5.906 1.00 84.75 81 ASP A C 1
ATOM 634 O O . ASP A 1 81 ? 19.390 6.267 5.374 1.00 84.75 81 ASP A O 1
ATOM 638 N N . LEU A 1 82 ? 17.723 4.787 5.602 1.00 81.62 82 LEU A N 1
ATOM 639 C CA . LEU A 1 82 ? 18.226 3.828 4.617 1.00 81.62 82 LEU A CA 1
ATOM 640 C C . LEU A 1 82 ? 17.952 4.242 3.160 1.00 81.62 82 LEU A C 1
ATOM 642 O O . LEU A 1 82 ? 18.721 3.866 2.269 1.00 81.62 82 LEU A O 1
ATOM 646 N N . ARG A 1 83 ? 16.908 5.037 2.876 1.00 76.69 83 ARG A N 1
ATOM 647 C CA . ARG A 1 83 ? 16.626 5.503 1.501 1.00 76.69 83 ARG A CA 1
ATOM 648 C C . ARG A 1 83 ? 17.738 6.379 0.944 1.00 76.69 83 ARG A C 1
ATOM 650 O O . ARG A 1 83 ? 18.064 6.244 -0.233 1.00 76.69 83 ARG A O 1
ATOM 657 N N . SER A 1 84 ? 18.309 7.270 1.750 1.00 73.25 84 SER A N 1
ATOM 658 C CA . SER A 1 84 ? 19.344 8.211 1.301 1.00 73.25 84 SER A CA 1
ATOM 659 C C . SER A 1 84 ? 20.614 7.515 0.757 1.00 73.25 84 SER A C 1
ATOM 661 O O . SER A 1 84 ? 20.978 7.749 -0.407 1.00 73.25 84 SER A O 1
ATOM 663 N N . PRO A 1 85 ? 21.256 6.578 1.490 1.00 81.50 85 PRO A N 1
ATOM 664 C CA . PRO A 1 85 ? 22.408 5.847 0.968 1.00 81.50 85 PRO A CA 1
ATOM 665 C C . PRO A 1 85 ? 22.034 4.928 -0.205 1.00 81.50 85 PRO A C 1
ATOM 667 O O . PRO A 1 85 ? 22.791 4.850 -1.172 1.00 81.50 85 PRO A O 1
ATOM 670 N N . LEU A 1 86 ? 20.856 4.289 -0.198 1.00 85.94 86 LEU A N 1
ATOM 671 C CA . LEU A 1 86 ? 20.405 3.459 -1.325 1.00 85.94 86 LEU A CA 1
ATOM 672 C C . LEU A 1 86 ? 20.170 4.274 -2.599 1.00 85.94 86 LEU A C 1
ATOM 674 O O . LEU A 1 86 ? 20.565 3.842 -3.681 1.00 85.94 86 LEU A O 1
ATOM 678 N N . THR A 1 87 ? 19.581 5.463 -2.479 1.00 75.88 87 THR A N 1
ATOM 679 C CA . THR A 1 87 ? 19.376 6.388 -3.605 1.00 75.88 87 THR A CA 1
ATOM 680 C C . THR A 1 87 ? 20.716 6.800 -4.208 1.00 75.88 87 THR A C 1
ATOM 682 O O . THR A 1 87 ? 20.875 6.778 -5.428 1.00 75.88 87 THR A O 1
ATOM 685 N N . SER A 1 88 ? 21.715 7.065 -3.362 1.00 87.25 88 SER A N 1
ATOM 686 C CA . SER A 1 88 ? 23.086 7.351 -3.799 1.00 87.25 88 SER A CA 1
ATOM 687 C C . SER A 1 88 ? 23.715 6.160 -4.536 1.00 87.25 88 SER A C 1
ATOM 689 O O . SER A 1 88 ? 24.246 6.324 -5.633 1.00 87.25 88 SER A O 1
ATOM 691 N N . ILE A 1 89 ? 23.597 4.938 -4.000 1.00 87.00 89 ILE A N 1
ATOM 692 C CA . ILE A 1 89 ? 24.096 3.708 -4.648 1.00 87.00 89 ILE A CA 1
ATOM 693 C C . ILE A 1 89 ? 23.414 3.479 -6.006 1.00 87.00 89 ILE A C 1
ATOM 695 O O . ILE A 1 89 ? 24.075 3.119 -6.984 1.00 87.00 89 ILE A O 1
ATOM 699 N N . ILE A 1 90 ? 22.102 3.711 -6.103 1.00 85.50 90 ILE A N 1
ATOM 700 C CA . ILE A 1 90 ? 21.355 3.633 -7.366 1.00 85.50 90 ILE A CA 1
ATOM 701 C C . ILE A 1 90 ? 21.877 4.679 -8.358 1.00 85.50 90 ILE A C 1
ATOM 703 O O . ILE A 1 90 ? 22.106 4.336 -9.516 1.00 85.50 90 ILE A O 1
ATOM 707 N N . GLY A 1 91 ? 22.114 5.915 -7.912 1.00 82.62 91 GLY A N 1
ATOM 708 C CA . GLY A 1 91 ? 22.658 6.992 -8.740 1.00 82.62 91 GLY A CA 1
ATOM 709 C C . GLY A 1 91 ? 24.048 6.672 -9.294 1.00 82.62 91 GLY A C 1
ATOM 710 O O . GLY A 1 91 ? 24.253 6.699 -10.505 1.00 82.62 91 GLY A O 1
ATOM 711 N N . TYR A 1 92 ? 24.994 6.279 -8.440 1.00 89.56 92 TYR A N 1
ATOM 712 C CA . TYR A 1 92 ? 26.350 5.939 -8.885 1.00 89.56 92 TYR A CA 1
ATOM 713 C C . TYR A 1 92 ? 26.385 4.695 -9.774 1.00 89.56 92 TYR A C 1
ATOM 715 O O . TYR A 1 92 ? 27.090 4.670 -10.781 1.00 89.56 92 TYR A O 1
ATOM 723 N N . SER A 1 93 ? 25.597 3.667 -9.448 1.00 88.38 93 SER A N 1
ATOM 724 C CA . SER A 1 93 ? 25.506 2.471 -10.292 1.00 88.38 93 SER A CA 1
ATOM 725 C C . SER A 1 93 ? 24.836 2.749 -11.641 1.00 88.38 93 SER A C 1
ATOM 727 O O . SER A 1 93 ? 25.208 2.127 -12.634 1.00 88.38 93 SER A O 1
ATOM 729 N N . GLN A 1 94 ? 23.903 3.705 -11.710 1.00 86.81 94 GLN A N 1
ATOM 730 C CA . GLN A 1 94 ? 23.337 4.202 -12.964 1.00 86.81 94 GLN A CA 1
ATOM 731 C C . GLN A 1 94 ? 24.424 4.864 -13.820 1.00 86.81 94 GLN A C 1
ATOM 733 O O . GLN A 1 94 ? 24.651 4.412 -14.940 1.00 86.81 94 GLN A O 1
ATOM 738 N N . LEU A 1 95 ? 25.154 5.837 -13.262 1.00 89.12 95 LEU A N 1
ATOM 739 C CA . LEU A 1 95 ? 26.237 6.541 -13.960 1.00 89.12 95 LEU A CA 1
ATOM 740 C C . LEU A 1 95 ? 27.308 5.576 -14.485 1.00 89.12 95 LEU A C 1
ATOM 742 O O . LEU A 1 95 ? 27.695 5.656 -15.647 1.00 89.12 95 LEU A O 1
ATOM 746 N N . LEU A 1 96 ? 27.740 4.615 -13.663 1.00 88.31 96 LEU A N 1
ATOM 747 C CA . LEU A 1 96 ? 28.710 3.589 -14.062 1.00 88.31 96 LEU A CA 1
ATOM 748 C C . LEU A 1 96 ? 28.166 2.644 -15.138 1.00 88.31 96 LEU A C 1
ATOM 750 O O . LEU A 1 96 ? 28.918 2.174 -15.987 1.00 88.31 96 LEU A O 1
ATOM 754 N N . SER A 1 97 ? 26.869 2.334 -15.105 1.00 85.38 97 SER A N 1
ATOM 755 C CA . SER A 1 97 ? 26.261 1.497 -16.138 1.00 85.38 97 SER A CA 1
ATOM 756 C C . SER A 1 97 ? 26.114 2.225 -17.473 1.00 85.38 97 SER A C 1
ATOM 758 O O . SER A 1 97 ? 26.265 1.582 -18.513 1.00 85.38 97 SER A O 1
ATOM 760 N N . ASP A 1 98 ? 25.854 3.534 -17.430 1.00 86.00 98 ASP A N 1
ATOM 761 C CA . ASP A 1 98 ? 25.626 4.388 -18.598 1.00 86.00 98 ASP A CA 1
ATOM 762 C C . ASP A 1 98 ? 26.951 4.817 -19.249 1.00 86.00 98 ASP A C 1
ATOM 764 O O . ASP A 1 98 ? 27.028 4.916 -20.470 1.00 86.00 98 ASP A O 1
ATOM 768 N N . ALA A 1 99 ? 28.020 4.973 -18.457 1.00 86.69 99 ALA A N 1
ATOM 769 C CA . ALA A 1 99 ? 29.382 5.203 -18.946 1.00 86.69 99 ALA A CA 1
ATOM 770 C C . ALA A 1 99 ? 29.953 4.017 -19.754 1.00 86.69 99 ALA A C 1
ATOM 772 O O . ALA A 1 99 ? 30.926 4.177 -20.490 1.00 86.69 99 ALA A O 1
ATOM 773 N N . GLY A 1 100 ? 29.352 2.827 -19.640 1.00 81.44 100 GLY A N 1
ATOM 774 C CA . GLY A 1 100 ? 29.798 1.626 -20.344 1.00 81.44 100 GLY A CA 1
ATOM 775 C C . GLY A 1 100 ? 31.084 1.018 -19.767 1.00 81.44 100 GLY A C 1
ATOM 776 O O . GLY A 1 100 ? 31.458 1.254 -18.622 1.00 81.44 100 GLY A O 1
ATOM 777 N N . GLY A 1 101 ? 31.745 0.159 -20.546 1.00 88.56 101 GLY A N 1
ATOM 778 C CA . GLY A 1 101 ? 32.998 -0.492 -20.148 1.00 88.56 101 GLY A CA 1
ATOM 779 C C . GLY A 1 101 ? 32.848 -1.828 -19.394 1.00 88.56 101 GLY A C 1
ATOM 780 O O . GLY A 1 101 ? 31.736 -2.344 -19.227 1.00 88.56 101 GLY A O 1
ATOM 781 N N . PRO A 1 102 ? 33.974 -2.429 -18.954 1.00 88.06 102 PRO A N 1
ATOM 782 C CA . PRO A 1 102 ? 34.019 -3.796 -18.419 1.00 88.06 102 PRO A CA 1
ATOM 783 C C . PRO A 1 102 ? 33.145 -4.019 -17.178 1.00 88.06 102 PRO A C 1
ATOM 785 O O . PRO A 1 102 ? 32.666 -5.129 -16.953 1.00 88.06 102 PRO A O 1
ATOM 788 N N . GLN A 1 103 ? 32.926 -2.967 -16.381 1.00 89.31 103 GLN A N 1
ATOM 789 C CA . GLN A 1 103 ? 32.175 -3.006 -15.124 1.00 89.31 103 GLN A CA 1
ATOM 790 C C . GLN A 1 103 ? 30.678 -2.697 -15.291 1.00 89.31 103 GLN A C 1
ATOM 792 O O . GLN A 1 103 ? 29.917 -2.797 -14.325 1.00 89.31 103 GLN A O 1
ATOM 797 N N . ALA A 1 104 ? 30.210 -2.350 -16.497 1.00 86.38 104 ALA A N 1
ATOM 798 C CA . ALA A 1 104 ? 28.821 -1.941 -16.718 1.00 86.38 104 ALA A CA 1
ATOM 799 C C . ALA A 1 104 ? 27.813 -3.043 -16.343 1.00 86.38 104 ALA A C 1
ATOM 801 O O . ALA A 1 104 ? 26.702 -2.762 -15.885 1.00 86.38 104 ALA A O 1
ATOM 802 N N . ARG A 1 105 ? 28.193 -4.320 -16.495 1.00 83.44 105 ARG A N 1
ATOM 803 C CA . ARG A 1 105 ? 27.361 -5.459 -16.080 1.00 83.44 105 ARG A CA 1
ATOM 804 C C . ARG A 1 105 ? 27.223 -5.525 -14.557 1.00 83.44 105 ARG A C 1
ATOM 806 O O . ARG A 1 105 ? 26.114 -5.697 -14.062 1.00 83.44 105 ARG A O 1
ATOM 813 N N . GLN A 1 106 ? 28.320 -5.343 -13.829 1.00 87.19 106 GLN A N 1
ATOM 814 C CA . GLN A 1 106 ? 28.372 -5.318 -12.368 1.00 87.19 106 GLN A CA 1
ATOM 815 C C . GLN A 1 106 ? 27.580 -4.122 -11.828 1.00 87.19 106 GLN A C 1
ATOM 817 O O . GLN A 1 106 ? 26.778 -4.291 -10.912 1.00 87.19 106 GLN A O 1
ATOM 822 N N . ALA A 1 107 ? 27.709 -2.950 -12.455 1.00 87.00 107 ALA A N 1
ATOM 823 C CA . ALA A 1 107 ? 26.938 -1.757 -12.113 1.00 87.00 107 ALA A CA 1
ATOM 824 C C . ALA A 1 107 ? 25.421 -1.986 -12.267 1.00 87.00 107 ALA A C 1
ATOM 826 O O . ALA A 1 107 ? 24.650 -1.677 -11.358 1.00 87.00 107 ALA A O 1
ATOM 827 N N . ARG A 1 108 ? 24.976 -2.635 -13.356 1.00 78.50 108 ARG A N 1
ATOM 828 C CA . ARG A 1 108 ? 23.562 -3.028 -13.524 1.00 78.50 108 ARG A CA 1
ATOM 829 C C . ARG A 1 108 ? 23.081 -3.991 -12.436 1.00 78.50 108 ARG A C 1
ATOM 831 O O . ARG A 1 108 ? 21.946 -3.851 -11.977 1.00 78.50 108 ARG A O 1
ATOM 838 N N . THR A 1 109 ? 23.918 -4.939 -12.014 1.00 76.50 109 THR A N 1
ATOM 839 C CA . THR A 1 109 ? 23.598 -5.864 -10.916 1.00 76.50 109 THR A CA 1
ATOM 840 C C . THR A 1 109 ? 23.463 -5.126 -9.585 1.00 76.50 109 THR A C 1
ATOM 842 O O . THR A 1 109 ? 22.447 -5.292 -8.916 1.00 76.50 109 THR A O 1
ATOM 845 N N . ILE A 1 110 ? 24.417 -4.253 -9.236 1.00 84.75 110 ILE A N 1
ATOM 846 C CA . ILE A 1 110 ? 24.364 -3.420 -8.019 1.00 84.75 110 ILE A CA 1
ATOM 847 C C . ILE A 1 110 ? 23.078 -2.590 -8.002 1.00 84.75 110 ILE A C 1
ATOM 849 O O . ILE A 1 110 ? 22.348 -2.593 -7.013 1.00 84.75 110 ILE A O 1
ATOM 853 N N . ARG A 1 111 ? 22.750 -1.949 -9.129 1.00 82.25 111 ARG A N 1
ATOM 854 C CA . ARG A 1 111 ? 21.529 -1.152 -9.285 1.00 82.25 111 ARG A CA 1
ATOM 855 C C . ARG A 1 111 ? 20.264 -1.972 -9.042 1.00 82.25 111 ARG A C 1
ATOM 857 O O . ARG A 1 111 ? 19.344 -1.506 -8.371 1.00 82.25 111 ARG A O 1
ATOM 864 N N . ARG A 1 112 ? 20.199 -3.192 -9.590 1.00 74.31 112 ARG A N 1
ATOM 865 C CA . ARG A 1 112 ? 19.063 -4.107 -9.397 1.00 74.31 112 ARG A CA 1
ATOM 866 C C . ARG A 1 112 ? 18.921 -4.507 -7.927 1.00 74.31 112 ARG A C 1
ATOM 868 O O . ARG A 1 112 ? 17.811 -4.454 -7.407 1.00 74.31 112 ARG A O 1
ATOM 875 N N . SER A 1 113 ? 20.021 -4.850 -7.261 1.00 77.06 113 SER A N 1
ATOM 876 C CA . SER A 1 113 ? 20.017 -5.222 -5.842 1.00 77.06 113 SER A CA 1
ATOM 877 C C . SER A 1 113 ? 19.625 -4.055 -4.932 1.00 77.06 113 SER A C 1
ATOM 879 O O . SER A 1 113 ? 18.831 -4.239 -4.015 1.00 77.06 113 SER A O 1
ATOM 881 N N . ALA A 1 114 ? 20.111 -2.842 -5.212 1.00 83.44 114 ALA A N 1
ATOM 882 C CA . ALA A 1 114 ? 19.761 -1.646 -4.446 1.00 83.44 114 ALA A CA 1
ATOM 883 C C . ALA A 1 114 ? 18.274 -1.281 -4.582 1.00 83.44 114 ALA A C 1
ATOM 885 O O . ALA A 1 114 ? 17.622 -0.975 -3.587 1.00 83.44 114 ALA A O 1
ATOM 886 N N . ARG A 1 115 ? 17.704 -1.391 -5.792 1.00 76.50 115 ARG A N 1
ATOM 887 C CA . ARG A 1 115 ? 16.253 -1.228 -6.004 1.00 76.50 115 ARG A CA 1
ATOM 888 C C . ARG A 1 115 ? 15.442 -2.296 -5.278 1.00 76.50 115 ARG A C 1
ATOM 890 O O . ARG A 1 115 ? 14.421 -1.977 -4.684 1.00 76.50 115 ARG A O 1
ATOM 897 N N . HIS A 1 116 ? 15.907 -3.544 -5.288 1.00 74.88 116 HIS A N 1
ATOM 898 C CA . HIS A 1 116 ? 15.239 -4.615 -4.555 1.00 74.88 116 HIS A CA 1
ATOM 899 C C . HIS A 1 116 ? 15.226 -4.358 -3.041 1.00 74.88 116 HIS A C 1
ATOM 901 O O . HIS A 1 116 ? 14.173 -4.482 -2.425 1.00 74.88 116 HIS A O 1
ATOM 907 N N . MET A 1 117 ? 16.348 -3.924 -2.456 1.00 82.44 117 MET A N 1
ATOM 908 C CA . MET A 1 117 ? 16.399 -3.526 -1.043 1.00 82.44 117 MET A CA 1
ATOM 909 C C . MET A 1 117 ? 15.464 -2.360 -0.728 1.00 82.44 117 MET A C 1
ATOM 911 O O . MET A 1 117 ? 14.797 -2.381 0.301 1.00 82.44 117 MET A O 1
ATOM 915 N N . LEU A 1 118 ? 15.383 -1.362 -1.610 1.00 80.31 118 LEU A N 1
ATOM 916 C CA . LEU A 1 118 ? 14.484 -0.226 -1.416 1.00 80.31 118 LEU A CA 1
ATOM 917 C C . LEU A 1 118 ? 13.011 -0.665 -1.392 1.00 80.31 118 LEU A C 1
ATOM 919 O O . LEU A 1 118 ? 12.252 -0.185 -0.556 1.00 80.31 118 LEU A O 1
ATOM 923 N N . ASN A 1 119 ? 12.633 -1.622 -2.245 1.00 73.81 119 ASN A N 1
ATOM 924 C CA . ASN A 1 119 ? 11.298 -2.219 -2.218 1.00 73.81 119 ASN A CA 1
ATOM 925 C C . ASN A 1 119 ? 11.052 -2.982 -0.912 1.00 73.81 119 ASN A C 1
ATOM 927 O O . ASN A 1 119 ? 10.059 -2.712 -0.256 1.00 73.81 119 ASN A O 1
ATOM 931 N N . LEU A 1 120 ? 11.987 -3.834 -0.473 1.00 74.75 120 LEU A N 1
ATOM 932 C CA . LEU A 1 120 ? 11.854 -4.561 0.800 1.00 74.75 120 LEU A CA 1
ATOM 933 C C . LEU A 1 120 ? 11.712 -3.622 2.006 1.00 74.75 120 LEU A C 1
ATOM 935 O O . LEU A 1 120 ? 10.957 -3.910 2.928 1.00 74.75 120 LEU A O 1
ATOM 939 N N . ILE A 1 121 ? 12.429 -2.495 2.008 1.00 76.50 121 ILE A N 1
ATOM 940 C CA . ILE A 1 121 ? 12.301 -1.474 3.053 1.00 76.50 121 ILE A CA 1
ATOM 941 C C . ILE A 1 121 ? 10.915 -0.833 3.004 1.00 76.50 121 ILE A C 1
ATOM 943 O O . ILE A 1 121 ? 10.296 -0.659 4.049 1.00 76.50 121 ILE A O 1
ATOM 947 N N . ASN A 1 122 ? 10.415 -0.493 1.815 1.00 73.62 122 ASN A N 1
ATOM 948 C CA . ASN A 1 122 ? 9.074 0.069 1.674 1.00 73.62 122 ASN A CA 1
ATOM 949 C C . ASN A 1 122 ? 7.995 -0.934 2.112 1.00 73.62 122 ASN A C 1
ATOM 951 O O . ASN A 1 122 ? 7.118 -0.557 2.881 1.00 73.62 122 ASN A O 1
ATOM 955 N N . ASP A 1 123 ? 8.111 -2.203 1.721 1.00 71.62 123 ASP A N 1
ATOM 956 C CA . ASP A 1 123 ? 7.194 -3.273 2.129 1.00 71.62 123 ASP A CA 1
ATOM 957 C C . ASP A 1 123 ? 7.223 -3.477 3.655 1.00 71.62 123 ASP A C 1
ATOM 959 O O . ASP A 1 123 ? 6.183 -3.650 4.291 1.00 71.62 123 ASP A O 1
ATOM 963 N N . LEU A 1 124 ? 8.409 -3.404 4.274 1.00 78.56 124 LEU A N 1
ATOM 964 C CA . LEU A 1 124 ? 8.568 -3.494 5.727 1.00 78.56 124 LEU A CA 1
ATOM 965 C C . LEU A 1 124 ? 7.905 -2.315 6.447 1.00 78.56 124 LEU A C 1
ATOM 967 O O . LEU A 1 124 ? 7.219 -2.530 7.445 1.00 78.56 124 LEU A O 1
ATOM 971 N N . ILE A 1 125 ? 8.091 -1.090 5.944 1.00 74.56 125 ILE A N 1
ATOM 972 C CA . ILE A 1 125 ? 7.404 0.099 6.461 1.00 74.56 125 ILE A CA 1
ATOM 973 C C . ILE A 1 125 ? 5.892 -0.122 6.362 1.00 74.56 125 ILE A C 1
ATOM 975 O O . ILE A 1 125 ? 5.192 0.020 7.361 1.00 74.56 125 ILE A O 1
ATOM 979 N N . GLU A 1 126 ? 5.369 -0.519 5.203 1.00 67.94 126 GLU A N 1
ATOM 980 C CA . GLU A 1 126 ? 3.930 -0.746 5.029 1.00 67.94 126 GLU A CA 1
ATOM 981 C C . GLU A 1 126 ? 3.376 -1.818 5.972 1.00 67.94 126 GLU A C 1
ATOM 983 O O . GLU A 1 126 ? 2.319 -1.620 6.578 1.00 67.94 126 GLU A O 1
ATOM 988 N N . TYR A 1 127 ? 4.110 -2.918 6.151 1.00 69.19 127 TYR A N 1
ATOM 989 C CA . TYR A 1 127 ? 3.754 -3.983 7.083 1.00 69.19 127 TYR A CA 1
ATOM 990 C C . TYR A 1 127 ? 3.657 -3.468 8.524 1.00 69.19 127 TYR A C 1
ATOM 992 O O . TYR A 1 127 ? 2.712 -3.786 9.246 1.00 69.19 127 TYR A O 1
ATOM 1000 N N . THR A 1 128 ? 4.604 -2.632 8.954 1.00 68.31 128 THR A N 1
ATOM 1001 C CA . THR A 1 128 ? 4.677 -2.165 10.348 1.00 68.31 128 THR A CA 1
ATOM 1002 C C . THR A 1 128 ? 3.694 -1.055 10.663 1.00 68.31 128 THR A C 1
ATOM 1004 O O . THR A 1 128 ? 3.379 -0.845 11.830 1.00 68.31 128 THR A O 1
ATOM 1007 N N . HIS A 1 129 ? 3.183 -0.362 9.646 1.00 63.44 129 HIS A N 1
ATOM 1008 C CA . HIS A 1 129 ? 2.068 0.573 9.808 1.00 63.44 129 HIS A CA 1
ATOM 1009 C C . HIS A 1 129 ? 0.715 -0.158 9.872 1.00 63.44 129 HIS A C 1
ATOM 1011 O O . HIS A 1 129 ? -0.320 0.480 10.060 1.00 63.44 129 HIS A O 1
ATOM 1017 N N . GLY A 1 130 ? 0.697 -1.495 9.744 1.00 55.09 130 GLY A N 1
ATOM 1018 C CA . GLY A 1 130 ? -0.458 -2.336 10.071 1.00 55.09 130 GLY A CA 1
ATOM 1019 C C . GLY A 1 130 ? -1.737 -1.963 9.321 1.00 55.09 130 GLY A C 1
ATOM 1020 O O . GLY A 1 130 ? -2.826 -2.098 9.869 1.00 55.09 130 GLY A O 1
ATOM 1021 N N . GLY A 1 131 ? -1.625 -1.409 8.108 1.00 51.75 131 GLY A N 1
ATOM 1022 C CA . GLY A 1 131 ? -2.772 -0.904 7.346 1.00 51.75 131 GLY A CA 1
ATOM 1023 C C . GLY A 1 131 ? -3.526 0.277 7.984 1.00 51.75 131 GLY A C 1
ATOM 1024 O O . GLY A 1 131 ? -4.442 0.791 7.347 1.00 51.75 131 GLY A O 1
ATOM 1025 N N . GLY A 1 132 ? -3.136 0.713 9.187 1.00 45.84 132 GLY A N 1
ATOM 1026 C CA . GLY A 1 132 ? -3.866 1.631 10.062 1.00 45.84 132 GLY A CA 1
ATOM 1027 C C . GLY A 1 132 ? -3.326 3.056 10.093 1.00 45.84 132 GLY A C 1
ATOM 1028 O O . GLY A 1 132 ? -3.759 3.844 10.933 1.00 45.84 132 GLY A O 1
ATOM 1029 N N . ASP A 1 133 ? -2.411 3.408 9.189 1.00 54.31 133 ASP A N 1
ATOM 1030 C CA . ASP A 1 133 ? -2.109 4.817 8.965 1.00 54.31 133 ASP A CA 1
ATOM 1031 C C . ASP A 1 133 ? -3.405 5.519 8.538 1.00 54.31 133 ASP A C 1
ATOM 1033 O O . ASP A 1 133 ? -4.149 5.002 7.693 1.00 54.31 133 ASP A O 1
ATOM 1037 N N . LYS A 1 134 ? -3.725 6.658 9.165 1.00 55.97 134 LYS A N 1
ATOM 1038 C CA . LYS A 1 134 ? -4.910 7.438 8.788 1.00 55.97 134 LYS A CA 1
ATOM 1039 C C . LYS A 1 134 ? -4.786 7.747 7.303 1.00 55.97 134 LYS A C 1
ATOM 1041 O O . LYS A 1 134 ? -3.867 8.459 6.909 1.00 55.97 134 LYS A O 1
ATOM 1046 N N . LEU A 1 135 ? -5.703 7.209 6.499 1.00 66.12 135 LEU A N 1
ATOM 1047 C CA . LEU A 1 135 ? -5.751 7.498 5.072 1.00 66.12 135 LEU A CA 1
ATOM 1048 C C . LEU A 1 135 ? -5.737 9.014 4.888 1.00 66.12 135 LEU A C 1
ATOM 1050 O O . LEU A 1 135 ? -6.550 9.717 5.497 1.00 66.12 135 LEU A O 1
ATOM 1054 N N . ASN A 1 136 ? -4.813 9.515 4.067 1.00 73.62 136 ASN A N 1
ATOM 1055 C CA . ASN A 1 136 ? -4.788 10.927 3.719 1.00 73.62 136 ASN A CA 1
ATOM 1056 C C . ASN A 1 136 ? -5.877 11.196 2.676 1.00 73.62 136 ASN A C 1
ATOM 1058 O O . ASN A 1 136 ? -5.617 11.388 1.490 1.00 73.62 136 ASN A O 1
ATOM 1062 N N . GLU A 1 137 ? -7.124 11.118 3.129 1.00 79.56 137 GLU A N 1
ATOM 1063 C CA . GLU A 1 137 ? -8.315 11.276 2.316 1.00 79.56 137 GLU A CA 1
ATOM 1064 C C . GLU A 1 137 ? -8.497 12.739 1.918 1.00 79.56 137 GLU A C 1
ATOM 1066 O O . GLU A 1 137 ? -9.004 13.566 2.677 1.00 79.56 137 GLU A O 1
ATOM 1071 N N . VAL A 1 138 ? -8.105 13.052 0.686 1.00 80.31 138 VAL A N 1
ATOM 1072 C CA . VAL A 1 138 ? -8.282 14.374 0.082 1.00 80.31 138 VAL A CA 1
ATOM 1073 C C . VAL A 1 138 ? -9.087 14.256 -1.212 1.00 80.31 138 VAL A C 1
ATOM 1075 O O . VAL A 1 138 ? -9.142 13.180 -1.811 1.00 80.31 138 VAL A O 1
ATOM 1078 N N . PRO A 1 139 ? -9.754 15.329 -1.674 1.00 85.38 139 PRO A N 1
ATOM 1079 C CA . PRO A 1 139 ? -10.385 15.326 -2.988 1.00 85.38 139 PRO A CA 1
ATOM 1080 C C . PRO A 1 139 ? -9.340 15.133 -4.096 1.00 85.38 139 PRO A C 1
ATOM 1082 O O . PRO A 1 139 ? -8.439 15.952 -4.269 1.00 85.38 139 PRO A O 1
ATOM 1085 N N . VAL A 1 140 ? -9.485 14.060 -4.868 1.00 86.06 140 VAL A N 1
ATOM 1086 C CA . VAL A 1 140 ? -8.607 13.689 -5.979 1.00 86.06 140 VAL A CA 1
ATOM 1087 C C . VAL A 1 140 ? -9.414 13.619 -7.267 1.00 86.06 140 VAL A C 1
ATOM 1089 O O . VAL A 1 140 ? -10.498 13.031 -7.314 1.00 86.06 140 VAL A O 1
ATOM 1092 N N . ARG A 1 141 ? -8.851 14.181 -8.342 1.00 88.44 141 ARG A N 1
ATOM 1093 C CA . ARG A 1 141 ? -9.364 14.004 -9.704 1.00 88.44 141 ARG A CA 1
ATOM 1094 C C . ARG A 1 141 ? -9.014 12.604 -10.199 1.00 88.44 141 ARG A C 1
ATOM 1096 O O . ARG A 1 141 ? -7.917 12.388 -10.707 1.00 88.44 141 ARG A O 1
ATOM 1103 N N . ILE A 1 142 ? -9.935 11.658 -10.015 1.00 89.88 142 ILE A N 1
ATOM 1104 C CA . ILE A 1 142 ? -9.652 10.227 -10.202 1.00 89.88 142 ILE A CA 1
ATOM 1105 C C . ILE A 1 142 ? -9.236 9.892 -11.638 1.00 89.88 142 ILE A C 1
ATOM 1107 O O . ILE A 1 142 ? -8.319 9.105 -11.828 1.00 89.88 142 ILE A O 1
ATOM 1111 N N . HIS A 1 143 ? -9.838 10.541 -12.638 1.00 90.31 143 HIS A N 1
ATOM 1112 C CA . HIS A 1 143 ? -9.497 10.314 -14.047 1.00 90.31 143 HIS A CA 1
ATOM 1113 C C . HIS A 1 143 ? -8.047 10.684 -14.362 1.00 90.31 143 HIS A C 1
ATOM 1115 O O . HIS A 1 143 ? -7.359 9.895 -14.992 1.00 90.31 143 HIS A O 1
ATOM 1121 N N . ILE A 1 144 ? -7.556 11.813 -13.837 1.00 89.81 144 ILE A N 1
ATOM 1122 C CA . ILE A 1 144 ? -6.157 12.237 -14.024 1.00 89.81 144 ILE A CA 1
ATOM 1123 C C . ILE A 1 144 ? -5.210 11.240 -13.353 1.00 89.81 144 ILE A C 1
ATOM 1125 O O . ILE A 1 144 ? -4.205 10.846 -13.932 1.00 89.81 144 ILE A O 1
ATOM 1129 N N . LEU A 1 145 ? -5.545 10.802 -12.134 1.00 90.50 145 LEU A N 1
ATOM 1130 C CA . LEU A 1 145 ? -4.738 9.816 -11.419 1.00 90.50 145 LEU A CA 1
ATOM 1131 C C . LEU A 1 145 ? -4.630 8.501 -12.206 1.00 90.50 145 LEU A C 1
ATOM 1133 O O . LEU A 1 145 ? -3.539 7.951 -12.337 1.00 90.50 145 LEU A O 1
ATOM 1137 N N . LEU A 1 146 ? -5.755 7.998 -12.720 1.00 93.44 146 LEU A N 1
ATOM 1138 C CA . LEU A 1 146 ? -5.789 6.752 -13.483 1.00 93.44 146 LEU A CA 1
ATOM 1139 C C . LEU A 1 146 ? -5.109 6.884 -14.845 1.00 93.44 146 LEU A C 1
ATOM 1141 O O . LEU A 1 146 ? -4.443 5.943 -15.260 1.00 93.44 146 LEU A O 1
ATOM 1145 N N . GLU A 1 147 ? -5.222 8.034 -15.508 1.00 92.25 147 GLU A N 1
ATOM 1146 C CA . GLU A 1 147 ? -4.518 8.325 -16.760 1.00 92.25 147 GLU A CA 1
ATOM 1147 C C . GLU A 1 147 ? -2.999 8.248 -16.569 1.00 92.25 147 GLU A C 1
ATOM 1149 O O . GLU A 1 147 ? -2.332 7.504 -17.285 1.00 92.25 147 GLU A O 1
ATOM 1154 N N . THR A 1 148 ? -2.461 8.886 -15.523 1.00 90.31 148 THR A N 1
ATOM 1155 C CA . THR A 1 148 ? -1.030 8.786 -15.187 1.00 90.31 148 THR A CA 1
ATOM 1156 C C . THR A 1 148 ? -0.603 7.338 -14.918 1.00 90.31 148 THR A C 1
ATOM 1158 O O . THR A 1 148 ? 0.446 6.894 -15.379 1.00 90.31 148 THR A O 1
ATOM 1161 N N . ILE A 1 149 ? -1.423 6.562 -14.202 1.00 93.62 149 ILE A N 1
ATOM 1162 C CA . ILE A 1 149 ? -1.132 5.146 -13.925 1.00 93.62 149 ILE A CA 1
ATOM 1163 C C . ILE A 1 149 ? -1.152 4.313 -15.213 1.00 93.62 149 ILE A C 1
ATOM 1165 O O . ILE A 1 149 ? -0.306 3.438 -15.390 1.00 93.62 149 ILE A O 1
ATOM 1169 N N . VAL A 1 150 ? -2.092 4.583 -16.120 1.00 95.06 150 VAL A N 1
ATOM 1170 C CA . VAL A 1 150 ? -2.195 3.924 -17.429 1.00 95.06 150 VAL A CA 1
ATOM 1171 C C . VAL A 1 150 ? -0.964 4.213 -18.288 1.00 95.06 150 VAL A C 1
ATOM 1173 O O . VAL A 1 150 ? -0.411 3.286 -18.881 1.00 95.06 150 VAL A O 1
ATOM 1176 N N . GLU A 1 151 ? -0.491 5.458 -18.332 1.00 92.06 151 GLU A N 1
ATOM 1177 C CA . GLU A 1 151 ? 0.734 5.830 -19.052 1.00 92.06 151 GLU A CA 1
ATOM 1178 C C . GLU A 1 151 ? 1.964 5.088 -18.513 1.00 92.06 151 GLU A C 1
ATOM 1180 O O . GLU A 1 151 ? 2.755 4.526 -19.277 1.00 92.06 151 GLU A O 1
ATOM 1185 N N . GLU A 1 152 ? 2.108 5.021 -17.189 1.00 88.88 152 GLU A N 1
ATOM 1186 C CA . GLU A 1 152 ? 3.186 4.272 -16.543 1.00 88.88 152 GLU A CA 1
ATOM 1187 C C . GLU A 1 152 ? 3.099 2.772 -16.860 1.00 88.88 152 GLU A C 1
ATOM 1189 O O . GLU A 1 152 ? 4.106 2.147 -17.209 1.00 88.88 152 GLU A O 1
ATOM 1194 N N . ALA A 1 153 ? 1.895 2.197 -16.815 1.00 91.12 153 ALA A N 1
ATOM 1195 C CA . ALA A 1 153 ? 1.648 0.792 -17.123 1.00 91.12 153 ALA A CA 1
ATOM 1196 C C . ALA A 1 153 ? 2.027 0.430 -18.565 1.00 91.12 153 ALA A C 1
ATOM 1198 O O . ALA A 1 153 ? 2.650 -0.609 -18.799 1.00 91.12 153 ALA A O 1
ATOM 1199 N N . TRP A 1 154 ? 1.728 1.312 -19.524 1.00 93.25 154 TRP A N 1
ATOM 1200 C CA . TRP A 1 154 ? 2.149 1.162 -20.918 1.00 93.25 154 TRP A CA 1
ATOM 1201 C C . TRP A 1 154 ? 3.670 1.040 -21.049 1.00 93.25 154 TRP A C 1
ATOM 1203 O O . TRP A 1 154 ? 4.168 0.189 -21.791 1.00 93.25 154 TRP A O 1
ATOM 1213 N N . ILE A 1 155 ? 4.425 1.860 -20.313 1.00 89.69 155 ILE A N 1
ATOM 1214 C CA . ILE A 1 155 ? 5.893 1.812 -20.320 1.00 89.69 155 ILE A CA 1
ATOM 1215 C C . ILE A 1 155 ? 6.390 0.498 -19.705 1.00 89.69 155 ILE A C 1
ATOM 1217 O O . ILE A 1 155 ? 7.320 -0.116 -20.234 1.00 89.69 155 ILE A O 1
ATOM 1221 N N . LEU A 1 156 ? 5.782 0.052 -18.602 1.00 88.06 156 LEU A N 1
ATOM 1222 C CA . LEU A 1 156 ? 6.143 -1.197 -17.926 1.00 88.06 156 LEU A CA 1
ATOM 1223 C C . LEU A 1 156 ? 5.895 -2.423 -18.814 1.00 88.06 156 LEU A C 1
ATOM 1225 O O . LEU A 1 156 ? 6.802 -3.239 -18.979 1.00 88.06 156 LEU A O 1
ATOM 1229 N N . ALA A 1 157 ? 4.719 -2.523 -19.438 1.00 90.94 157 ALA A N 1
ATOM 1230 C CA . ALA A 1 157 ? 4.336 -3.651 -20.286 1.00 90.94 157 ALA A CA 1
ATOM 1231 C C . ALA A 1 157 ? 5.294 -3.845 -21.474 1.00 90.94 157 ALA A C 1
ATOM 1233 O O . ALA A 1 157 ? 5.709 -4.968 -21.776 1.00 90.94 157 ALA A O 1
ATOM 1234 N N . ARG A 1 158 ? 5.735 -2.745 -22.100 1.00 89.81 158 ARG A N 1
ATOM 1235 C CA . ARG A 1 158 ? 6.648 -2.788 -23.255 1.00 89.81 158 ARG A CA 1
ATOM 1236 C C . ARG A 1 158 ? 8.025 -3.367 -22.935 1.00 89.81 158 ARG A C 1
ATOM 1238 O O . ARG A 1 158 ? 8.675 -3.860 -23.852 1.00 89.81 158 ARG A O 1
ATOM 1245 N N . LYS A 1 159 ? 8.473 -3.349 -21.671 1.00 86.19 159 LYS A N 1
ATOM 1246 C CA . LYS A 1 159 ? 9.793 -3.886 -21.276 1.00 86.19 159 LYS A CA 1
ATOM 1247 C C . LYS A 1 159 ? 9.950 -5.373 -21.604 1.00 86.19 159 LYS A C 1
ATOM 1249 O O . LYS A 1 159 ? 11.051 -5.787 -21.946 1.00 86.19 159 LYS A O 1
ATOM 1254 N N . ASN A 1 160 ? 8.857 -6.133 -21.530 1.00 86.25 160 ASN A N 1
ATOM 1255 C CA . ASN A 1 160 ? 8.802 -7.569 -21.818 1.00 86.25 160 ASN A CA 1
ATOM 1256 C C . ASN A 1 160 ? 7.901 -7.881 -23.029 1.00 86.25 160 ASN A C 1
ATOM 1258 O O . ASN A 1 160 ? 7.371 -8.986 -23.153 1.00 86.25 160 ASN A O 1
ATOM 1262 N N . THR A 1 161 ? 7.715 -6.891 -23.912 1.00 92.06 161 THR A N 1
ATOM 1263 C CA . THR A 1 161 ? 6.937 -7.022 -25.156 1.00 92.06 161 THR A CA 1
ATOM 1264 C C . THR A 1 161 ? 5.476 -7.433 -24.910 1.00 92.06 161 THR A C 1
ATOM 1266 O O . THR A 1 161 ? 4.852 -8.102 -25.729 1.00 92.06 161 THR A O 1
ATOM 1269 N N . ASN A 1 162 ? 4.911 -7.023 -23.773 1.00 93.12 162 ASN A N 1
ATOM 1270 C CA . ASN A 1 162 ? 3.511 -7.270 -23.444 1.00 93.12 162 ASN A CA 1
ATOM 1271 C C . ASN A 1 162 ? 2.603 -6.204 -24.067 1.00 93.12 162 ASN A C 1
ATOM 1273 O O . ASN A 1 162 ? 2.992 -5.043 -24.225 1.00 93.12 162 ASN A O 1
ATOM 1277 N N . GLN A 1 163 ? 1.368 -6.595 -24.365 1.00 94.31 163 GLN A N 1
ATOM 1278 C CA . GLN A 1 163 ? 0.274 -5.684 -24.682 1.00 94.31 163 GLN A CA 1
ATOM 1279 C C . GLN A 1 163 ? -0.376 -5.201 -23.383 1.00 94.31 163 GLN A C 1
ATOM 1281 O O . GLN A 1 163 ? -0.535 -5.979 -22.440 1.00 94.31 163 GLN A O 1
ATOM 1286 N N . PHE A 1 164 ? -0.763 -3.929 -23.339 1.00 96.06 164 PHE A N 1
ATOM 1287 C CA . PHE A 1 164 ? -1.494 -3.356 -22.214 1.00 96.06 164 PHE A CA 1
ATOM 1288 C C . PHE A 1 164 ? -2.867 -2.865 -22.668 1.00 96.06 164 PHE A C 1
ATOM 1290 O O . PHE A 1 164 ? -2.997 -2.246 -23.723 1.00 96.06 164 PHE A O 1
ATOM 1297 N N . MET A 1 165 ? -3.890 -3.153 -21.869 1.00 95.25 165 MET A N 1
ATOM 1298 C CA . MET A 1 165 ? -5.268 -2.733 -22.098 1.00 95.25 165 MET A CA 1
ATOM 1299 C C . MET A 1 165 ? -5.825 -2.097 -20.827 1.00 95.25 165 MET A C 1
ATOM 1301 O O . MET A 1 165 ? -5.559 -2.559 -19.719 1.00 95.25 165 MET A O 1
ATOM 1305 N N . SER A 1 166 ? -6.631 -1.049 -20.983 1.00 94.56 166 SER A N 1
ATOM 1306 C CA . SER A 1 166 ? -7.305 -0.400 -19.860 1.00 94.56 166 SER A CA 1
ATOM 1307 C C . SER A 1 166 ? -8.775 -0.145 -20.164 1.00 94.56 166 SER A C 1
ATOM 1309 O O . SER A 1 166 ? -9.099 0.372 -21.233 1.00 94.56 166 SER A O 1
ATOM 1311 N N . SER A 1 167 ? -9.649 -0.440 -19.203 1.00 93.69 167 SER A N 1
ATOM 1312 C CA . SER A 1 167 ? -11.084 -0.159 -19.265 1.00 93.69 167 SER A CA 1
ATOM 1313 C C . SER A 1 167 ? -11.528 0.573 -18.000 1.00 93.69 167 SER A C 1
ATOM 1315 O O . SER A 1 167 ? -11.628 -0.006 -16.919 1.00 93.69 167 SER A O 1
ATOM 1317 N N . ILE A 1 168 ? -11.766 1.877 -18.124 1.00 91.88 168 ILE A N 1
ATOM 1318 C CA . ILE A 1 168 ? -12.205 2.739 -17.022 1.00 91.88 168 ILE A CA 1
ATOM 1319 C C . ILE A 1 168 ? -13.684 3.049 -17.247 1.00 91.88 168 ILE A C 1
ATOM 1321 O O . ILE A 1 168 ? -14.051 3.619 -18.275 1.00 91.88 168 ILE A O 1
ATOM 1325 N N . GLN A 1 169 ? -14.549 2.661 -16.307 1.00 89.25 169 GLN A N 1
ATOM 1326 C CA . GLN A 1 169 ? -15.987 2.881 -16.454 1.00 89.25 169 GLN A CA 1
ATOM 1327 C C . GLN A 1 169 ? -16.327 4.383 -16.495 1.00 89.25 169 GLN A C 1
ATOM 1329 O O . GLN A 1 169 ? -15.906 5.170 -15.649 1.00 89.25 169 GLN A O 1
ATOM 1334 N N . SER A 1 170 ? -17.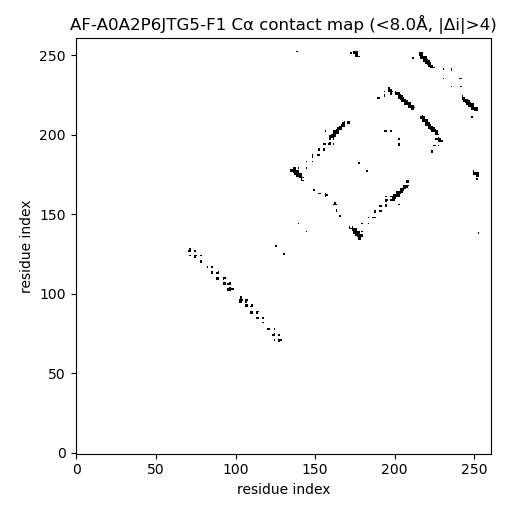160 4.791 -17.453 1.00 81.69 170 SER A N 1
ATOM 1335 C CA . SER A 1 170 ? -17.543 6.199 -17.654 1.00 81.69 170 SER A CA 1
ATOM 1336 C C . SER A 1 170 ? -18.385 6.793 -16.519 1.00 81.69 170 SER A C 1
ATOM 1338 O O . SER A 1 170 ? -18.515 8.010 -16.413 1.00 81.69 170 SER A O 1
ATOM 1340 N N . ASN A 1 171 ? -18.950 5.953 -15.649 1.00 82.00 171 ASN A N 1
ATOM 1341 C CA . ASN A 1 171 ? -19.742 6.364 -14.489 1.00 82.00 171 ASN A CA 1
ATOM 1342 C C . ASN A 1 171 ? -18.887 6.817 -13.285 1.00 82.00 171 ASN A C 1
ATOM 1344 O O . ASN A 1 171 ? -19.449 7.196 -12.253 1.00 82.00 171 ASN A O 1
ATOM 1348 N N . LEU A 1 172 ? -17.554 6.783 -13.398 1.00 84.31 172 LEU A N 1
ATOM 1349 C CA . LEU A 1 172 ? -16.640 7.289 -12.377 1.00 84.31 172 LEU A CA 1
ATOM 1350 C C . LEU A 1 172 ? -16.780 8.821 -12.245 1.00 84.31 172 LEU A C 1
ATOM 1352 O O . LEU A 1 172 ? -16.551 9.549 -13.218 1.00 84.31 172 LEU A O 1
ATOM 1356 N N . PRO A 1 173 ? -17.138 9.345 -11.057 1.00 83.00 173 PRO A N 1
ATOM 1357 C CA . PRO A 1 173 ? -17.258 10.781 -10.833 1.00 83.00 173 PRO A CA 1
ATOM 1358 C C . PRO A 1 173 ? -15.898 11.467 -10.984 1.00 83.00 173 PRO A C 1
ATOM 1360 O O . PRO A 1 173 ? -14.858 10.881 -10.703 1.00 83.00 173 PRO A O 1
ATOM 1363 N N . SER A 1 174 ? -15.904 12.741 -11.378 1.00 82.62 174 SER A N 1
ATOM 1364 C CA . SER A 1 174 ? -14.673 13.499 -11.630 1.00 82.62 174 SER A CA 1
ATOM 1365 C C . SER A 1 174 ? -13.782 13.662 -10.396 1.00 82.62 174 SER A C 1
ATOM 1367 O O . SER A 1 174 ? -12.564 13.737 -10.542 1.00 82.62 174 SER A O 1
ATOM 1369 N N . MET A 1 175 ? -14.374 13.699 -9.197 1.00 85.56 175 MET A N 1
ATOM 1370 C CA . MET A 1 175 ? -13.677 13.856 -7.920 1.00 85.56 175 MET A CA 1
ATOM 1371 C C . MET A 1 175 ? -14.115 12.804 -6.899 1.00 85.56 175 MET A C 1
ATOM 1373 O O . MET A 1 175 ? -15.312 12.597 -6.679 1.00 85.56 175 MET A O 1
ATOM 1377 N N . LEU A 1 176 ? -13.135 12.203 -6.225 1.00 86.25 176 LEU A N 1
ATOM 1378 C CA . LEU A 1 176 ? -13.324 11.263 -5.121 1.00 86.25 176 LEU A CA 1
ATOM 1379 C C . LEU A 1 176 ? -12.463 11.656 -3.929 1.00 86.25 176 LEU A C 1
ATOM 1381 O O . LEU A 1 176 ? -11.348 12.131 -4.103 1.00 86.25 176 LEU A O 1
ATOM 1385 N N . VAL A 1 177 ? -12.980 11.447 -2.721 1.00 83.44 177 VAL A N 1
ATOM 1386 C CA . VAL A 1 177 ? -12.194 11.592 -1.494 1.00 83.44 177 VAL A CA 1
ATOM 1387 C C . VAL A 1 177 ? -11.474 10.268 -1.241 1.00 83.44 177 VAL A C 1
ATOM 1389 O O . VAL A 1 177 ? -12.125 9.275 -0.919 1.00 83.44 177 VAL A O 1
ATOM 1392 N N . VAL A 1 178 ? -10.159 10.249 -1.477 1.00 85.31 178 VAL A N 1
ATOM 1393 C CA . VAL A 1 178 ? -9.280 9.068 -1.396 1.00 85.31 178 VAL A CA 1
ATOM 1394 C C . VAL A 1 178 ? -7.862 9.474 -1.004 1.00 85.31 178 VAL A C 1
ATOM 1396 O O . VAL A 1 178 ? -7.467 10.624 -1.186 1.00 85.31 178 VAL A O 1
ATOM 1399 N N . ASP A 1 179 ? -7.067 8.509 -0.550 1.00 83.75 179 ASP A N 1
ATOM 1400 C CA . ASP A 1 179 ? -5.611 8.641 -0.517 1.00 83.75 179 ASP A CA 1
ATOM 1401 C C . ASP A 1 179 ? -5.033 8.312 -1.903 1.00 83.75 179 ASP A C 1
ATOM 1403 O O . ASP A 1 179 ? -4.793 7.153 -2.252 1.00 83.75 179 ASP A O 1
ATOM 1407 N N . GLY A 1 180 ? -4.871 9.344 -2.736 1.00 85.19 180 GLY A N 1
ATOM 1408 C CA . GLY A 1 180 ? -4.400 9.186 -4.115 1.00 85.19 180 GLY A CA 1
ATOM 1409 C C . GLY A 1 180 ? -2.974 8.637 -4.217 1.00 85.19 180 GLY A C 1
ATOM 1410 O O . GLY A 1 180 ? -2.680 7.867 -5.131 1.00 85.19 180 GLY A O 1
ATOM 1411 N N . THR A 1 181 ? -2.102 8.987 -3.267 1.00 78.94 181 THR A N 1
ATOM 1412 C CA . THR A 1 181 ? -0.710 8.518 -3.232 1.00 78.94 181 THR A CA 1
ATOM 1413 C C . THR A 1 181 ? -0.667 7.021 -2.974 1.00 78.94 181 THR A C 1
ATOM 1415 O O . THR A 1 181 ? -0.030 6.281 -3.727 1.00 78.94 181 THR A O 1
ATOM 1418 N N . ARG A 1 182 ? -1.402 6.568 -1.954 1.00 78.12 182 ARG A N 1
ATOM 1419 C CA . ARG A 1 182 ? -1.471 5.153 -1.595 1.00 78.12 182 ARG A CA 1
ATOM 1420 C C . ARG A 1 182 ? -2.151 4.331 -2.681 1.00 78.12 182 ARG A C 1
ATOM 1422 O O . ARG A 1 182 ? -1.663 3.261 -3.035 1.00 78.12 182 ARG A O 1
ATOM 1429 N N . LEU A 1 183 ? -3.230 4.851 -3.268 1.00 85.50 183 LEU A N 1
ATOM 1430 C CA . LEU A 1 183 ? -3.904 4.196 -4.387 1.00 85.50 183 LEU A CA 1
ATOM 1431 C C . LEU A 1 183 ? -2.965 4.015 -5.586 1.00 85.50 183 LEU A C 1
ATOM 1433 O O . LEU A 1 183 ? -2.879 2.914 -6.131 1.00 85.50 183 LEU A O 1
ATOM 1437 N N . ARG A 1 184 ? -2.234 5.069 -5.973 1.00 86.00 184 ARG A N 1
ATOM 1438 C CA . ARG A 1 184 ? -1.242 4.985 -7.050 1.00 86.00 184 ARG A CA 1
ATOM 1439 C C . ARG A 1 184 ? -0.204 3.922 -6.745 1.00 86.00 184 ARG A C 1
ATOM 1441 O O . ARG A 1 184 ? 0.014 3.064 -7.586 1.00 86.00 184 ARG A O 1
ATOM 1448 N N . GLN A 1 185 ? 0.382 3.956 -5.552 1.00 78.25 185 GLN A N 1
ATOM 1449 C CA . GLN A 1 185 ? 1.413 3.008 -5.142 1.00 78.25 185 GLN A CA 1
ATOM 1450 C C . GLN A 1 185 ? 0.941 1.554 -5.252 1.00 78.25 185 GLN A C 1
ATOM 1452 O O . GLN A 1 185 ? 1.636 0.725 -5.841 1.00 78.25 185 GLN A O 1
ATOM 1457 N N . ILE A 1 186 ? -0.259 1.257 -4.742 1.00 82.38 186 ILE A N 1
ATOM 1458 C CA . ILE A 1 186 ? -0.838 -0.085 -4.818 1.00 82.38 186 ILE A CA 1
ATOM 1459 C C . ILE A 1 186 ? -0.984 -0.516 -6.282 1.00 82.38 186 ILE A C 1
ATOM 1461 O O . ILE A 1 186 ? -0.501 -1.583 -6.660 1.00 82.38 186 ILE A O 1
ATOM 1465 N N . LEU A 1 187 ? -1.604 0.315 -7.123 1.00 87.88 187 LEU A N 1
ATOM 1466 C CA . LEU A 1 187 ? -1.828 -0.026 -8.528 1.00 87.88 187 LEU A CA 1
ATOM 1467 C C . LEU A 1 187 ? -0.512 -0.173 -9.300 1.00 87.88 187 LEU A C 1
ATOM 1469 O O . LEU A 1 187 ? -0.350 -1.145 -10.035 1.00 87.88 187 LEU A O 1
ATOM 1473 N N . THR A 1 188 ? 0.457 0.721 -9.095 1.00 84.38 188 THR A N 1
ATOM 1474 C CA . THR A 1 188 ? 1.764 0.641 -9.760 1.00 84.38 188 THR A CA 1
ATOM 1475 C C . THR A 1 188 ? 2.538 -0.606 -9.352 1.00 84.38 188 THR A C 1
ATOM 1477 O O . THR A 1 188 ? 3.150 -1.236 -10.209 1.00 84.38 188 THR A O 1
ATOM 1480 N N . ASN A 1 189 ? 2.473 -1.015 -8.080 1.00 80.62 189 ASN A N 1
ATOM 1481 C CA . ASN A 1 189 ? 3.142 -2.229 -7.609 1.00 80.62 189 ASN A CA 1
ATOM 1482 C C . ASN A 1 189 ? 2.547 -3.486 -8.255 1.00 80.62 189 ASN A C 1
ATOM 1484 O O . ASN A 1 189 ? 3.274 -4.383 -8.679 1.00 80.62 189 ASN A O 1
ATOM 1488 N N . LEU A 1 190 ? 1.220 -3.545 -8.366 1.00 84.81 190 LEU A N 1
ATOM 1489 C CA . LEU A 1 190 ? 0.533 -4.669 -9.000 1.00 84.81 190 LEU A CA 1
ATOM 1490 C C . LEU A 1 190 ? 0.815 -4.732 -10.505 1.00 84.81 190 LEU A C 1
ATOM 1492 O O . LEU A 1 190 ? 1.063 -5.812 -11.035 1.00 84.81 190 LEU A O 1
ATOM 1496 N N . LEU A 1 191 ? 0.828 -3.583 -11.183 1.00 88.38 191 LEU A N 1
ATOM 1497 C CA . LEU A 1 191 ? 1.128 -3.488 -12.613 1.00 88.38 191 LEU A CA 1
ATOM 1498 C C . LEU A 1 191 ? 2.598 -3.806 -12.923 1.00 88.38 191 LEU A C 1
ATOM 1500 O O . LEU A 1 191 ? 2.872 -4.478 -13.916 1.00 88.38 191 LEU A O 1
ATOM 1504 N N . ASP A 1 192 ? 3.542 -3.386 -12.075 1.00 85.50 192 ASP A N 1
ATOM 1505 C CA . ASP A 1 192 ? 4.958 -3.754 -12.212 1.00 85.50 192 ASP A CA 1
ATOM 1506 C C . ASP A 1 192 ? 5.158 -5.262 -12.024 1.00 85.50 192 ASP A C 1
ATOM 1508 O O . ASP A 1 192 ? 5.869 -5.896 -12.805 1.00 85.50 192 ASP A O 1
ATOM 1512 N N . ASN A 1 193 ? 4.455 -5.867 -11.061 1.00 83.62 193 ASN A N 1
ATOM 1513 C CA . ASN A 1 193 ? 4.448 -7.318 -10.895 1.00 83.62 193 ASN A CA 1
ATOM 1514 C C . ASN A 1 193 ? 3.881 -8.025 -12.136 1.00 83.62 193 ASN A C 1
ATOM 1516 O O . ASN A 1 193 ? 4.553 -8.896 -12.692 1.00 83.62 193 ASN A O 1
ATOM 1520 N N . ALA A 1 194 ? 2.709 -7.616 -12.627 1.00 85.19 194 ALA A N 1
ATOM 1521 C CA . ALA A 1 194 ? 2.115 -8.169 -13.845 1.00 85.19 194 ALA A CA 1
ATOM 1522 C C . ALA A 1 194 ? 3.074 -8.071 -15.048 1.00 85.19 194 ALA A C 1
ATOM 1524 O O . ALA A 1 194 ? 3.297 -9.052 -15.762 1.00 85.19 194 ALA A O 1
ATOM 1525 N N . ALA A 1 195 ? 3.716 -6.913 -15.236 1.00 86.44 195 ALA A N 1
ATOM 1526 C CA . ALA A 1 195 ? 4.680 -6.681 -16.309 1.00 86.44 195 ALA A CA 1
ATOM 1527 C C . ALA A 1 195 ? 5.947 -7.532 -16.176 1.00 86.44 195 ALA A C 1
ATOM 1529 O O . ALA A 1 195 ? 6.470 -8.015 -17.180 1.00 86.44 195 ALA A O 1
ATOM 1530 N N . LYS A 1 196 ? 6.431 -7.743 -14.951 1.00 81.81 196 LYS A N 1
ATOM 1531 C CA . LYS A 1 196 ? 7.626 -8.539 -14.657 1.00 81.81 196 LYS A CA 1
ATOM 1532 C C . LYS A 1 196 ? 7.429 -10.032 -14.929 1.00 81.81 196 LYS A C 1
ATOM 1534 O O . LYS A 1 196 ? 8.378 -10.681 -15.369 1.00 81.81 196 LYS A O 1
ATOM 1539 N N . PHE A 1 197 ? 6.245 -10.575 -14.646 1.00 80.00 197 PHE A N 1
ATOM 1540 C CA . PHE A 1 197 ? 5.964 -12.016 -14.748 1.00 80.00 197 PHE A CA 1
ATOM 1541 C C . PHE A 1 197 ? 5.262 -12.428 -16.050 1.00 80.00 197 PHE A C 1
ATOM 1543 O O . PHE A 1 197 ? 5.176 -13.619 -16.352 1.00 80.00 197 PHE A O 1
ATOM 1550 N N . THR A 1 198 ? 4.846 -11.461 -16.867 1.00 82.31 198 THR A N 1
ATOM 1551 C CA . THR A 1 198 ? 4.290 -11.697 -18.207 1.00 82.31 198 THR A CA 1
ATOM 1552 C C . THR A 1 198 ? 5.335 -11.402 -19.278 1.00 82.31 198 THR A C 1
ATOM 1554 O O . THR A 1 198 ? 6.062 -10.412 -19.181 1.00 82.31 198 THR A O 1
ATOM 1557 N N . HIS A 1 199 ? 5.414 -12.250 -20.305 1.00 89.19 199 HIS A N 1
ATOM 1558 C CA . HIS A 1 199 ? 6.286 -12.056 -21.468 1.00 89.19 199 HIS A CA 1
ATOM 1559 C C . HIS A 1 199 ? 5.502 -12.356 -22.744 1.00 89.19 199 HIS A C 1
ATOM 1561 O O . HIS A 1 199 ? 4.883 -13.416 -22.831 1.00 89.19 199 HIS A O 1
ATOM 1567 N N . ASN A 1 200 ? 5.544 -11.454 -23.730 1.00 90.25 200 ASN A N 1
ATOM 1568 C CA . ASN A 1 200 ? 4.747 -11.552 -24.964 1.00 90.25 200 ASN A CA 1
ATOM 1569 C C . ASN A 1 200 ? 3.247 -11.817 -24.709 1.00 90.25 200 ASN A C 1
ATOM 1571 O O . ASN A 1 200 ? 2.595 -12.522 -25.480 1.00 90.25 200 ASN A O 1
ATOM 1575 N N . GLY A 1 201 ? 2.715 -11.297 -23.602 1.00 91.06 201 GLY A N 1
ATOM 1576 C CA . GLY A 1 201 ? 1.348 -11.553 -23.154 1.00 91.06 201 GLY A CA 1
ATOM 1577 C C . GLY A 1 201 ? 0.489 -10.297 -23.099 1.00 91.06 201 GLY A C 1
ATOM 1578 O O . GLY A 1 201 ? 0.811 -9.277 -23.711 1.00 91.06 201 GLY A O 1
ATOM 1579 N N . VAL A 1 202 ? -0.606 -10.372 -22.345 1.00 91.06 202 VAL A N 1
ATOM 1580 C CA . VAL A 1 202 ? -1.561 -9.272 -22.168 1.00 91.06 202 VAL A CA 1
ATOM 1581 C C . VAL A 1 202 ? -1.686 -8.934 -20.690 1.00 91.06 202 VAL A C 1
ATOM 1583 O O . VAL A 1 202 ? -1.761 -9.829 -19.850 1.00 91.06 202 VAL A O 1
ATOM 1586 N N . ILE A 1 203 ? -1.719 -7.639 -20.389 1.00 92.81 203 ILE A N 1
ATOM 1587 C CA . ILE A 1 203 ? -2.001 -7.092 -19.064 1.00 92.81 203 ILE A CA 1
ATOM 1588 C C . ILE A 1 203 ? -3.201 -6.156 -19.196 1.00 92.81 203 ILE A C 1
ATOM 1590 O O . ILE A 1 203 ? -3.201 -5.260 -20.039 1.00 92.81 203 ILE A O 1
ATOM 1594 N N . GLU A 1 204 ? -4.218 -6.357 -18.369 1.00 94.44 204 GLU A N 1
ATOM 1595 C CA . GLU A 1 204 ? -5.469 -5.606 -18.386 1.00 94.44 204 GLU A CA 1
ATOM 1596 C C . GLU A 1 204 ? -5.705 -4.923 -17.034 1.00 94.44 204 GLU A C 1
ATOM 1598 O O . GLU A 1 204 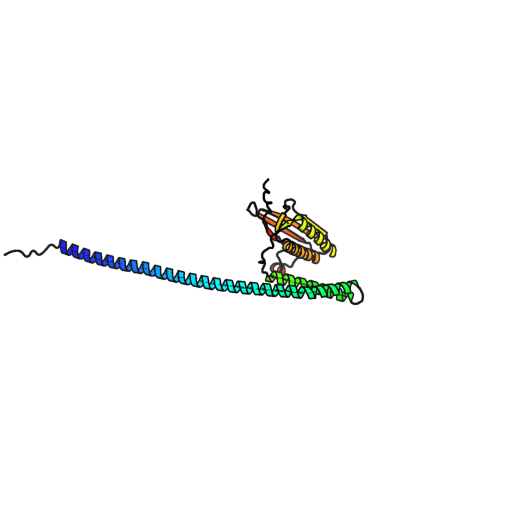? -5.638 -5.573 -15.991 1.00 94.44 204 GLU A O 1
ATOM 1603 N N . LEU A 1 205 ? -6.006 -3.621 -17.061 1.00 94.38 205 LEU A N 1
ATOM 1604 C CA . LEU A 1 205 ? -6.489 -2.846 -15.917 1.00 94.38 205 LEU A CA 1
ATOM 1605 C C . LEU A 1 205 ? -7.953 -2.454 -16.133 1.00 94.38 205 LEU A C 1
ATOM 1607 O O . LEU A 1 205 ? -8.275 -1.717 -17.064 1.00 94.38 205 LEU A O 1
ATOM 1611 N N . VAL A 1 206 ? -8.833 -2.860 -15.224 1.00 93.25 206 VAL A N 1
ATOM 1612 C CA . VAL A 1 206 ? -10.234 -2.425 -15.195 1.00 93.25 206 VAL A CA 1
ATOM 1613 C C . VAL A 1 206 ? -10.497 -1.624 -13.928 1.00 93.25 206 VAL A C 1
ATOM 1615 O O . VAL A 1 206 ? -10.099 -2.039 -12.842 1.00 93.25 206 VAL A O 1
ATOM 1618 N N . ALA A 1 207 ? -11.179 -0.487 -14.053 1.00 92.38 207 ALA A N 1
ATOM 1619 C CA . ALA A 1 207 ? -11.587 0.347 -12.927 1.00 92.38 207 ALA A CA 1
ATOM 1620 C C . ALA A 1 207 ? -13.083 0.654 -13.002 1.00 92.38 207 ALA A C 1
ATOM 1622 O O . ALA A 1 207 ? -13.586 1.069 -14.050 1.00 92.38 207 ALA A O 1
ATOM 1623 N N . GLY A 1 208 ? -13.789 0.494 -11.886 1.00 89.25 208 GLY A N 1
ATOM 1624 C CA . GLY A 1 208 ? -15.229 0.707 -11.824 1.00 89.25 208 GLY A CA 1
ATOM 1625 C C . GLY A 1 208 ? -15.729 1.117 -10.448 1.00 89.25 208 GLY A C 1
ATOM 1626 O O . GLY A 1 208 ? -14.972 1.209 -9.481 1.00 89.25 208 GLY A O 1
ATOM 1627 N N . MET A 1 209 ? -17.027 1.400 -10.372 1.00 86.38 209 MET A N 1
ATOM 1628 C CA . MET A 1 209 ? -17.672 1.843 -9.139 1.00 86.38 209 MET A CA 1
ATOM 1629 C C . MET A 1 209 ? -19.005 1.134 -8.910 1.00 86.38 209 MET A C 1
ATOM 1631 O O . MET A 1 209 ? -19.836 1.057 -9.813 1.00 86.38 209 MET A O 1
ATOM 1635 N N . GLU A 1 210 ? -19.234 0.678 -7.679 1.00 84.69 210 GLU A N 1
ATOM 1636 C CA . GLU A 1 210 ? -20.480 0.039 -7.240 1.00 84.69 210 GLU A CA 1
ATOM 1637 C C . GLU A 1 210 ? -21.124 0.811 -6.072 1.00 84.69 210 GLU A C 1
ATOM 1639 O O . GLU A 1 210 ? -20.414 1.408 -5.260 1.00 84.69 210 GLU A O 1
ATOM 1644 N N . PRO A 1 211 ? -22.461 0.830 -5.935 1.00 78.19 211 PRO A N 1
ATOM 1645 C CA . PRO A 1 211 ? -23.121 1.446 -4.782 1.00 78.19 211 PRO A CA 1
ATOM 1646 C C . PRO A 1 211 ? -22.766 0.742 -3.461 1.00 78.19 211 PRO A C 1
ATOM 1648 O O . PRO A 1 211 ? -22.790 -0.483 -3.383 1.00 78.19 211 PRO A O 1
ATOM 1651 N N . ALA A 1 212 ? -22.511 1.506 -2.391 1.00 71.69 212 ALA A N 1
ATOM 1652 C CA . ALA A 1 212 ? -22.189 0.961 -1.063 1.00 71.69 212 ALA A CA 1
ATOM 1653 C C . ALA A 1 212 ? -23.387 0.943 -0.086 1.00 71.69 212 ALA A C 1
ATOM 1655 O O . ALA A 1 212 ? -23.213 0.862 1.126 1.00 71.69 212 ALA A O 1
ATOM 1656 N N . GLY A 1 213 ? -24.618 1.046 -0.598 1.00 62.19 213 GLY A N 1
ATOM 1657 C CA . GLY A 1 213 ? -25.853 1.009 0.202 1.00 62.19 213 GLY A CA 1
ATOM 1658 C C . GLY A 1 213 ? -26.288 2.348 0.818 1.00 62.19 213 GLY A C 1
ATOM 1659 O O . GLY A 1 213 ? -27.433 2.466 1.244 1.00 62.19 213 GLY A O 1
ATOM 1660 N N . ARG A 1 214 ? -25.437 3.386 0.813 1.00 67.25 214 ARG A N 1
ATOM 1661 C CA . ARG A 1 214 ? -25.798 4.782 1.147 1.00 67.25 214 ARG A CA 1
ATOM 1662 C C . ARG A 1 214 ? -25.615 5.698 -0.064 1.00 67.25 214 ARG A C 1
ATOM 1664 O O . ARG A 1 214 ? -24.737 5.471 -0.886 1.00 67.25 214 ARG A O 1
ATOM 1671 N N . VAL A 1 215 ? -26.426 6.755 -0.161 1.00 60.91 215 VAL A N 1
ATOM 1672 C CA . VAL A 1 215 ? -26.474 7.673 -1.324 1.00 60.91 215 VAL A CA 1
ATOM 1673 C C . VAL A 1 215 ? -25.145 8.410 -1.566 1.00 60.91 215 VAL A C 1
ATOM 1675 O O . VAL A 1 215 ? -24.846 8.815 -2.688 1.00 60.91 215 VAL A O 1
ATOM 1678 N N . ASP A 1 216 ? -24.339 8.603 -0.525 1.00 65.19 216 ASP A N 1
ATOM 1679 C CA . ASP A 1 216 ? -23.060 9.317 -0.551 1.00 65.19 216 ASP A CA 1
ATOM 1680 C C . ASP A 1 216 ? -21.826 8.400 -0.548 1.00 65.19 216 ASP A C 1
ATOM 1682 O O . ASP A 1 216 ? -20.701 8.905 -0.580 1.00 65.19 216 ASP A O 1
ATOM 1686 N N . GLN A 1 217 ? -22.024 7.078 -0.545 1.00 71.38 217 GLN A N 1
ATOM 1687 C CA . GLN A 1 217 ? -20.952 6.089 -0.476 1.00 71.38 217 GLN A CA 1
ATOM 1688 C C . GLN A 1 217 ? -20.953 5.180 -1.702 1.00 71.38 217 GLN A C 1
ATOM 1690 O O . GLN A 1 217 ? -21.991 4.684 -2.147 1.00 71.38 217 GLN A O 1
ATOM 1695 N N . ALA A 1 218 ? -19.762 4.922 -2.221 1.00 77.19 218 ALA A N 1
ATOM 1696 C CA . ALA A 1 218 ? -19.554 3.948 -3.274 1.00 77.19 218 ALA A CA 1
ATOM 1697 C C . ALA A 1 218 ? -18.317 3.101 -2.978 1.00 77.19 218 ALA A C 1
ATOM 1699 O O . ALA A 1 218 ? -17.423 3.512 -2.238 1.00 77.19 218 ALA A O 1
ATOM 1700 N N . TRP A 1 219 ? -18.288 1.916 -3.567 1.00 82.19 219 TRP A N 1
ATOM 1701 C CA . TRP A 1 219 ? -17.117 1.067 -3.639 1.00 82.19 219 TRP A CA 1
ATOM 1702 C C . TRP A 1 219 ? -16.398 1.368 -4.940 1.00 82.19 219 TRP A C 1
ATOM 1704 O O . TRP A 1 219 ? -16.923 1.094 -6.017 1.00 82.19 219 TRP A O 1
ATOM 1714 N N . LEU A 1 220 ? -15.205 1.944 -4.836 1.00 85.75 220 LEU A N 1
ATOM 1715 C CA . LEU A 1 220 ? -14.280 1.999 -5.958 1.00 85.75 220 LEU A CA 1
ATOM 1716 C C . LEU A 1 220 ? -13.573 0.648 -6.041 1.00 85.75 220 LEU A C 1
ATOM 1718 O O . LEU A 1 220 ? -13.066 0.170 -5.021 1.00 85.75 220 LEU A O 1
ATOM 1722 N N . TRP A 1 221 ? -13.564 0.042 -7.226 1.00 88.81 221 TRP A N 1
ATOM 1723 C CA . TRP A 1 221 ? -12.899 -1.231 -7.450 1.00 88.81 221 TRP A CA 1
ATOM 1724 C C . TRP A 1 221 ? -11.970 -1.215 -8.652 1.00 88.81 221 TRP A C 1
ATOM 1726 O O . TRP A 1 221 ? -12.183 -0.499 -9.631 1.00 88.81 221 TRP A O 1
ATOM 1736 N N . PHE A 1 222 ? -10.932 -2.040 -8.547 1.00 89.75 222 PHE A N 1
ATOM 1737 C CA . PHE A 1 222 ? -9.921 -2.244 -9.574 1.00 89.75 222 PHE A CA 1
ATOM 1738 C C . PHE A 1 222 ? -9.734 -3.733 -9.812 1.00 89.75 222 PHE A C 1
ATOM 1740 O O . PHE A 1 222 ? -9.814 -4.513 -8.867 1.00 89.75 222 PHE A O 1
ATOM 1747 N N . SER A 1 223 ? -9.470 -4.116 -11.054 1.00 89.81 223 SER A N 1
ATOM 1748 C CA . SER A 1 223 ? -9.061 -5.463 -11.432 1.00 89.81 223 SER A CA 1
ATOM 1749 C C . SER A 1 223 ? -7.822 -5.362 -12.304 1.00 89.81 223 SER A C 1
ATOM 1751 O O . SER A 1 223 ? -7.811 -4.605 -13.272 1.00 89.81 223 SER A O 1
ATOM 1753 N N . ILE A 1 224 ? -6.777 -6.101 -11.941 1.00 89.94 224 ILE A N 1
ATOM 1754 C CA . ILE A 1 224 ? -5.579 -6.258 -12.762 1.00 89.94 224 ILE A CA 1
ATOM 1755 C C . ILE A 1 224 ? -5.472 -7.733 -13.113 1.00 89.94 224 ILE A C 1
ATOM 1757 O O . ILE A 1 224 ? -5.505 -8.590 -12.226 1.00 89.94 224 ILE A O 1
ATOM 1761 N N . ARG A 1 225 ? -5.371 -8.015 -14.407 1.00 87.88 225 ARG A N 1
ATOM 1762 C CA . ARG A 1 225 ? -5.243 -9.365 -14.946 1.00 87.88 225 ARG A CA 1
ATOM 1763 C C . ARG A 1 225 ? -4.034 -9.433 -15.859 1.00 87.88 225 ARG A C 1
ATOM 1765 O O . ARG A 1 225 ? -3.822 -8.534 -16.664 1.00 87.88 225 ARG A O 1
ATOM 1772 N N . ASP A 1 226 ? -3.290 -10.524 -15.776 1.00 88.81 226 ASP A N 1
ATOM 1773 C CA . ASP A 1 226 ? -2.180 -10.813 -16.671 1.00 88.81 226 ASP A CA 1
ATOM 1774 C C . ASP A 1 226 ? -2.238 -12.254 -17.200 1.00 88.81 226 ASP A C 1
ATOM 1776 O O . ASP A 1 226 ? -3.008 -13.085 -16.709 1.00 88.81 226 ASP A O 1
ATOM 1780 N N . THR A 1 227 ? -1.462 -12.533 -18.248 1.00 85.62 227 THR A N 1
ATOM 1781 C CA . THR A 1 227 ? -1.337 -13.866 -18.861 1.00 85.62 227 THR A CA 1
ATOM 1782 C C . THR A 1 227 ? 0.016 -14.521 -18.560 1.00 85.62 227 THR A C 1
ATOM 1784 O O . THR A 1 227 ? 0.500 -15.317 -19.366 1.00 85.62 227 THR A O 1
ATOM 1787 N N . GLY A 1 228 ? 0.678 -14.128 -17.471 1.00 82.19 228 GLY A N 1
ATOM 1788 C CA . GLY A 1 228 ? 1.968 -14.660 -17.048 1.00 82.19 228 GLY A CA 1
ATOM 1789 C C . GLY A 1 228 ? 1.882 -16.071 -16.461 1.00 82.19 228 GLY A C 1
ATOM 1790 O O . GLY A 1 228 ? 0.856 -16.747 -16.529 1.00 82.19 228 GLY A O 1
ATOM 1791 N N . CYS A 1 229 ? 2.981 -16.528 -15.853 1.00 70.25 229 CYS A N 1
ATOM 1792 C CA . CYS A 1 229 ? 3.107 -17.882 -15.292 1.00 70.25 229 CYS A CA 1
ATOM 1793 C C . CYS A 1 229 ? 2.172 -18.182 -14.102 1.00 70.25 229 CYS A C 1
ATOM 1795 O O . CYS A 1 229 ? 2.151 -19.313 -13.620 1.00 70.25 229 CYS A O 1
ATOM 1797 N N . GLY A 1 230 ? 1.399 -17.194 -13.640 1.00 66.75 230 GLY A N 1
ATOM 1798 C CA . GLY A 1 230 ? 0.543 -17.307 -12.465 1.00 66.75 230 GLY A CA 1
ATOM 1799 C C . GLY A 1 230 ? 1.338 -17.469 -11.168 1.00 66.75 230 GLY A C 1
ATOM 1800 O O . GLY A 1 230 ? 2.558 -17.301 -11.130 1.00 66.75 230 GLY A O 1
ATOM 1801 N N . ILE A 1 231 ? 0.619 -17.785 -10.092 1.00 60.97 231 ILE A N 1
ATOM 1802 C CA . ILE A 1 231 ? 1.177 -18.123 -8.778 1.00 60.97 231 ILE A CA 1
ATOM 1803 C C . ILE A 1 231 ? 0.765 -19.565 -8.484 1.00 60.97 231 ILE A C 1
ATOM 1805 O O . ILE A 1 231 ? -0.419 -19.899 -8.605 1.00 60.97 231 ILE A O 1
ATOM 1809 N N . GLU A 1 232 ? 1.725 -20.412 -8.114 1.00 56.47 232 GLU A N 1
ATOM 1810 C CA . GLU A 1 232 ? 1.468 -21.811 -7.766 1.00 56.47 232 GLU A CA 1
ATOM 1811 C C . GLU A 1 232 ? 0.470 -21.894 -6.589 1.00 56.47 232 GLU A C 1
ATOM 1813 O O . GLU A 1 232 ? 0.547 -21.059 -5.684 1.00 56.47 232 GLU A O 1
ATOM 1818 N N . PRO A 1 233 ? -0.499 -22.834 -6.580 1.00 54.75 233 PRO A N 1
ATOM 1819 C CA . PRO A 1 233 ? -1.603 -22.839 -5.611 1.00 54.75 233 PRO A CA 1
ATOM 1820 C C . PRO A 1 233 ? -1.165 -22.779 -4.140 1.00 54.75 233 PRO A C 1
ATOM 1822 O O . PRO A 1 233 ? -1.826 -22.125 -3.333 1.00 54.75 233 PRO A O 1
ATOM 1825 N N . ASP A 1 234 ? -0.023 -23.384 -3.811 1.00 53.44 234 ASP A N 1
ATOM 1826 C CA . ASP A 1 234 ? 0.538 -23.405 -2.456 1.00 53.44 234 ASP A CA 1
ATOM 1827 C C . ASP A 1 234 ? 1.100 -22.038 -2.010 1.00 53.44 234 ASP A C 1
ATOM 1829 O O . ASP A 1 234 ? 1.115 -21.723 -0.815 1.00 53.44 234 ASP A O 1
ATOM 1833 N N . ASP A 1 235 ? 1.483 -21.179 -2.961 1.00 48.91 235 ASP A N 1
ATOM 1834 C CA . ASP A 1 235 ? 1.968 -19.816 -2.718 1.00 48.91 235 ASP A CA 1
ATOM 1835 C C . ASP A 1 235 ? 0.843 -18.764 -2.732 1.00 48.91 235 ASP A C 1
ATOM 1837 O O . ASP A 1 235 ? 1.014 -17.666 -2.195 1.00 48.91 235 ASP A O 1
ATOM 1841 N N . GLN A 1 236 ? -0.347 -19.094 -3.251 1.00 46.72 236 GLN A N 1
ATOM 1842 C CA . GLN A 1 236 ? -1.504 -18.180 -3.294 1.00 46.72 236 GLN A CA 1
ATOM 1843 C C . GLN A 1 236 ? -2.032 -17.808 -1.898 1.00 46.72 236 GLN A C 1
ATOM 1845 O O . GLN A 1 236 ? -2.552 -16.709 -1.692 1.00 46.72 236 GLN A O 1
ATOM 1850 N N . ALA A 1 237 ? -1.885 -18.701 -0.912 1.00 48.97 237 ALA A N 1
ATOM 1851 C CA . ALA A 1 237 ? -2.281 -18.437 0.473 1.00 48.97 237 ALA A CA 1
ATOM 1852 C C . ALA A 1 237 ? -1.299 -17.508 1.213 1.00 48.97 237 ALA A C 1
ATOM 1854 O O . ALA A 1 237 ? -1.691 -16.854 2.179 1.00 48.97 237 ALA A O 1
ATOM 1855 N N . LYS A 1 238 ? -0.038 -17.439 0.759 1.00 41.19 238 LYS A N 1
ATOM 1856 C CA . LYS A 1 238 ? 1.028 -16.622 1.360 1.00 41.19 238 LYS A CA 1
ATOM 1857 C C . LYS A 1 238 ? 1.224 -15.277 0.652 1.00 41.19 238 LYS A C 1
ATOM 1859 O O . LYS A 1 238 ? 1.568 -14.309 1.318 1.00 41.19 238 LYS A O 1
ATOM 1864 N N . ASN A 1 239 ? 0.957 -15.206 -0.658 1.00 43.59 239 ASN A N 1
ATOM 1865 C CA . ASN A 1 239 ? 1.372 -14.096 -1.525 1.00 43.59 239 ASN A CA 1
ATOM 1866 C C . ASN A 1 239 ? 0.242 -13.499 -2.396 1.00 43.59 239 ASN A C 1
ATOM 1868 O O . ASN A 1 239 ? 0.525 -13.041 -3.494 1.00 43.59 239 ASN A O 1
ATOM 1872 N N . PHE A 1 240 ? -1.000 -13.432 -1.895 1.00 42.19 240 PHE A N 1
ATOM 1873 C CA . PHE A 1 240 ? -2.212 -12.864 -2.534 1.00 42.19 240 PHE A CA 1
ATOM 1874 C C . PHE A 1 240 ? -3.113 -13.847 -3.311 1.00 42.19 240 PHE A C 1
ATOM 1876 O O . PHE A 1 240 ? -2.675 -14.668 -4.113 1.00 42.19 240 PHE A O 1
ATOM 1883 N N . ARG A 1 241 ? -4.432 -13.682 -3.101 1.00 33.31 241 ARG A N 1
ATOM 1884 C CA . ARG A 1 241 ? -5.511 -14.337 -3.858 1.00 33.31 241 ARG A CA 1
ATOM 1885 C C . ARG A 1 241 ? -5.542 -13.794 -5.290 1.00 33.31 241 ARG A C 1
ATOM 1887 O O . ARG A 1 241 ? -5.677 -12.587 -5.485 1.00 33.31 241 ARG A O 1
ATOM 1894 N N . ALA A 1 242 ? -5.446 -14.689 -6.272 1.00 35.41 242 ALA A N 1
ATOM 1895 C CA . ALA A 1 242 ? -5.596 -14.380 -7.690 1.00 35.41 242 ALA A CA 1
ATOM 1896 C C . ALA A 1 242 ? -6.945 -13.679 -7.958 1.00 35.41 242 ALA A C 1
ATOM 1898 O O . ALA A 1 242 ? -7.979 -14.093 -7.435 1.00 35.41 242 ALA A O 1
ATOM 1899 N N . VAL A 1 243 ? -6.907 -12.617 -8.772 1.00 35.50 243 VAL A N 1
ATOM 1900 C CA . VAL A 1 243 ? -7.931 -11.561 -8.913 1.00 35.50 243 VAL A CA 1
ATOM 1901 C C . VAL A 1 243 ? -7.994 -10.644 -7.687 1.00 35.50 243 VAL A C 1
ATOM 1903 O O . VAL A 1 243 ? -8.802 -10.814 -6.773 1.00 35.50 243 VAL A O 1
ATOM 1906 N N . LEU A 1 244 ? -7.156 -9.606 -7.693 1.00 40.34 244 LEU A N 1
ATOM 1907 C CA . LEU A 1 244 ? -7.227 -8.567 -6.675 1.00 40.34 244 LEU A CA 1
ATOM 1908 C C . LEU A 1 244 ? -8.337 -7.570 -7.031 1.00 40.34 244 LEU A C 1
ATOM 1910 O O . LEU A 1 244 ? -8.118 -6.636 -7.794 1.00 40.34 244 LEU A O 1
ATOM 1914 N N . SER A 1 245 ? -9.526 -7.772 -6.463 1.00 34.72 245 SER A N 1
ATOM 1915 C CA . SER A 1 245 ? -10.561 -6.738 -6.384 1.00 34.72 245 SER A CA 1
ATOM 1916 C C . SER A 1 245 ? -10.350 -5.931 -5.107 1.00 34.72 245 SER A C 1
ATOM 1918 O O . SER A 1 245 ? -10.826 -6.318 -4.037 1.00 34.72 245 SER A O 1
ATOM 1920 N N . ILE A 1 246 ? -9.654 -4.799 -5.198 1.00 44.75 246 ILE A N 1
ATOM 1921 C CA . ILE A 1 246 ? -9.566 -3.857 -4.073 1.00 44.75 246 ILE A CA 1
ATOM 1922 C C . ILE A 1 246 ? -10.900 -3.131 -3.986 1.00 44.75 246 ILE A C 1
ATOM 1924 O O . ILE A 1 246 ? -11.291 -2.488 -4.947 1.00 44.75 246 ILE A O 1
ATOM 1928 N N . ARG A 1 247 ? -11.594 -3.218 -2.851 1.00 45.34 247 ARG A N 1
ATOM 1929 C CA . ARG A 1 247 ? -12.790 -2.412 -2.582 1.00 45.34 247 ARG A CA 1
ATOM 1930 C C . ARG A 1 247 ? -12.416 -1.290 -1.634 1.00 45.34 247 ARG A C 1
ATOM 1932 O O . ARG A 1 247 ? -12.091 -1.546 -0.478 1.00 45.34 247 ARG A O 1
ATOM 1939 N N . TRP A 1 248 ? -12.464 -0.060 -2.127 1.00 44.06 248 TRP A N 1
ATOM 1940 C CA . TRP A 1 248 ? -12.155 1.117 -1.326 1.00 44.06 248 TRP A CA 1
ATOM 1941 C C . TRP A 1 248 ? -13.438 1.876 -0.987 1.00 44.06 248 TRP A C 1
ATOM 1943 O O . TRP A 1 248 ? -14.178 2.230 -1.915 1.00 44.06 248 TRP A O 1
ATOM 1953 N N . PRO A 1 249 ? -13.738 2.127 0.302 1.00 43.22 249 PRO A N 1
ATOM 1954 C CA . PRO A 1 249 ? -14.877 2.955 0.655 1.00 43.22 249 PRO A CA 1
ATOM 1955 C C . PRO A 1 249 ? -14.557 4.392 0.248 1.00 43.22 249 PRO A C 1
ATOM 1957 O O . PRO A 1 249 ? -13.599 4.984 0.736 1.00 43.22 249 PRO A O 1
ATOM 1960 N N . VAL A 1 250 ? -15.345 4.956 -0.664 1.00 51.75 250 VAL A N 1
ATOM 1961 C CA . VAL A 1 250 ? -15.159 6.337 -1.115 1.00 51.75 250 VAL A CA 1
ATOM 1962 C C . VAL A 1 250 ? -16.409 7.163 -0.884 1.00 51.75 250 VAL A C 1
ATOM 1964 O O . VAL A 1 250 ? -17.536 6.713 -1.112 1.00 51.75 250 VAL A O 1
ATOM 1967 N N . ARG A 1 251 ? -16.203 8.408 -0.445 1.00 51.22 251 ARG A N 1
ATOM 1968 C CA . ARG A 1 251 ? -17.261 9.418 -0.386 1.00 51.22 251 ARG A CA 1
ATOM 1969 C C . ARG A 1 251 ? -17.252 10.239 -1.666 1.00 51.22 251 ARG A C 1
ATOM 1971 O O . ARG A 1 251 ? -16.199 10.696 -2.121 1.00 51.22 251 ARG A O 1
ATOM 1978 N N . ARG A 1 252 ? -18.438 10.465 -2.236 1.00 55.53 252 ARG A N 1
ATOM 1979 C CA . ARG A 1 252 ? -18.593 11.422 -3.340 1.00 55.53 252 ARG A CA 1
ATOM 1980 C C . ARG A 1 252 ? -18.332 12.834 -2.826 1.00 55.53 252 ARG A C 1
ATOM 1982 O O . ARG A 1 252 ? -18.928 13.250 -1.833 1.00 55.53 252 ARG A O 1
ATOM 1989 N N . TYR A 1 253 ? -17.493 13.587 -3.531 1.00 40.91 253 TYR A N 1
ATOM 1990 C CA . TYR A 1 253 ? -17.316 15.006 -3.245 1.00 40.91 253 TYR A CA 1
ATOM 1991 C C . TYR A 1 253 ? -18.612 15.761 -3.577 1.00 40.91 253 TYR A C 1
ATOM 1993 O O . TYR A 1 253 ? -19.067 15.747 -4.722 1.00 40.91 253 TYR A O 1
ATOM 2001 N N . ARG A 1 254 ? -19.221 16.419 -2.584 1.00 43.38 254 ARG A N 1
ATOM 2002 C CA . ARG A 1 254 ? -20.276 17.412 -2.815 1.00 43.38 254 ARG A CA 1
ATOM 2003 C C . ARG A 1 254 ? -19.633 18.788 -2.731 1.00 43.38 254 ARG A C 1
ATOM 2005 O O . ARG A 1 254 ? -19.186 19.182 -1.658 1.00 43.38 254 ARG A O 1
ATOM 2012 N N . ALA A 1 255 ? -19.595 19.509 -3.848 1.00 37.38 255 ALA A N 1
ATOM 2013 C CA . ALA A 1 255 ? -19.298 20.932 -3.807 1.00 37.38 255 ALA A CA 1
ATOM 2014 C C . ALA A 1 255 ? -20.351 21.603 -2.914 1.00 37.38 255 ALA A C 1
ATOM 2016 O O . ALA A 1 255 ? -21.552 21.398 -3.111 1.00 37.38 255 ALA A O 1
ATOM 2017 N N . GLY A 1 256 ? -19.905 22.352 -1.905 1.00 36.62 256 GLY A N 1
ATOM 2018 C CA . GLY A 1 256 ? -20.796 23.195 -1.120 1.00 36.62 256 GLY A CA 1
ATOM 2019 C C . GLY A 1 256 ? -21.553 24.121 -2.064 1.00 36.62 256 GLY A C 1
ATOM 2020 O O . GLY A 1 256 ? -20.964 24.691 -2.983 1.00 36.62 256 GLY A O 1
ATOM 2021 N N . SER A 1 257 ? -22.861 24.240 -1.860 1.00 35.84 257 SER A N 1
ATOM 2022 C CA . SER A 1 257 ? -23.672 25.278 -2.478 1.00 35.84 257 SER A CA 1
ATOM 2023 C C . SER A 1 257 ? -23.045 26.629 -2.143 1.00 35.84 257 SER A C 1
ATOM 2025 O O . SER A 1 257 ? -23.216 27.137 -1.034 1.00 35.84 257 SER A O 1
ATOM 2027 N N . ALA A 1 258 ? -22.290 27.193 -3.085 1.00 32.62 258 ALA A N 1
ATOM 2028 C CA . ALA A 1 258 ? -21.954 28.600 -3.057 1.00 32.62 258 ALA A CA 1
ATOM 2029 C C . ALA A 1 258 ? -23.288 29.346 -3.142 1.00 32.62 258 ALA A C 1
ATOM 2031 O O . ALA A 1 258 ? -23.940 29.384 -4.189 1.00 32.62 258 ALA A O 1
ATOM 2032 N N . ASN A 1 259 ? -23.743 29.828 -1.987 1.00 31.05 259 ASN A N 1
ATOM 2033 C CA . ASN A 1 259 ? -24.858 30.746 -1.900 1.00 31.05 259 ASN A CA 1
ATOM 2034 C C . ASN A 1 259 ? -24.560 31.929 -2.816 1.00 31.05 259 ASN A C 1
ATOM 2036 O O . ASN A 1 259 ? -23.496 32.539 -2.739 1.00 31.05 259 ASN A O 1
ATOM 2040 N N . ARG A 1 260 ? -25.541 32.237 -3.662 1.00 30.64 260 ARG A N 1
ATOM 2041 C CA . ARG A 1 260 ? -25.721 33.571 -4.218 1.00 30.64 260 ARG A CA 1
ATOM 2042 C C . ARG A 1 260 ? -25.744 34.571 -3.060 1.00 30.64 260 ARG A C 1
ATOM 2044 O O . ARG A 1 260 ? -26.664 34.500 -2.249 1.00 30.64 260 ARG A O 1
ATOM 2051 N N . CYS A 1 261 ? -24.756 35.454 -3.036 1.00 33.31 261 CYS A N 1
ATOM 2052 C CA . CYS A 1 261 ? -24.863 36.876 -2.726 1.00 33.31 261 CYS A CA 1
ATOM 2053 C C . CYS A 1 261 ? -23.907 37.591 -3.681 1.00 33.31 261 CYS A C 1
ATOM 2055 O O . CYS A 1 261 ? -22.774 37.082 -3.841 1.00 33.31 261 CYS A O 1
#

Foldseek 3Di:
DDDDDDDPVVVVVVVVVVVVVVVVVVVVVVVVCCVVVVVVVVVVVVVVVVVVVVVVVVVVVVVVVVVLVVQLVVLVVVLVVLVVVLVVLLVVLVVCLVVDDPCVVVSVVSNVVSVVVNVVSVVVSVVSCVVPDDWPFDKDQVVVLVVVLQVLLCVLLVVQLEAEEEAEDPPDDRIWGGNSVVVSVVSNVVSNVQSVQDHNWYKYKYWDWADPPDPFKIWTWIWIDHPGPDDDPVCCVVPHPHTDTDTDIIGDDDDPPPDDD

Mean predicted aligned error: 16.95 Å

Nearest PDB structures (foldseek):
  7n0e-assembly1_B  TM=7.438E-01  e=3.786E-11  Pseudomonas aeruginosa
  6dk8-assembly1_B  TM=7.228E-01  e=4.799E-11  Pseudomonas aeruginosa
  6dk8-assembly4_G  TM=8.689E-01  e=1.897E-09  Pseudomonas aeruginosa
  6dk8-assembly3_F  TM=7.223E-01  e=1.769E-10  Pseudomonas aeruginosa
  4jas-assembly1_A-2  TM=6.004E-01  e=2.033E-08  Thermotoga maritima MSB8

Radius of gyration: 38.23 Å; Cα contacts (8 Å, |Δi|>4): 250; chains: 1; bounding box: 104×60×123 Å

Secondary structure (DSSP, 8-state):
--------HHHHHHHHHHHHHHHHHHHHHHHHHHHHHHHHHHHHHHHHHHHHHHHHHHHHHHHHHHHHHHHHHHHHHHHHHHHHHHHHHHHHHHHHHHS-STTHHHHHHHHHHHHHHHHHHHHHHHHHTTT-S----EEEEHHHHHHHHHHHHHHHHHTTT-EEEEEE-TT--SEEEE-HHHHHHHHHHHHHHHHHH-SSSEEEEEEEEEE-SSTTEEEEEEEEEE-SS---HHHHTTS--SS--EEEEEEEP--------

pLDDT: mean 77.21, std 16.69, range [30.64, 96.06]

Solvent-accessible surface area (backbone atoms only — not comparable to full-atom values): 14421 Å² total; per-residue (Å²): 135,88,82,85,89,78,86,63,68,70,59,58,53,54,50,52,52,51,54,53,51,52,53,52,50,53,51,52,51,51,51,51,51,51,53,56,51,50,55,51,54,52,49,51,51,51,51,51,49,50,52,51,52,50,50,54,51,50,52,52,50,52,54,50,50,53,54,48,48,54,53,28,54,53,47,47,51,51,42,55,65,51,46,57,60,39,52,50,50,34,51,54,19,45,53,44,33,72,73,42,69,93,56,18,65,57,21,49,51,54,28,51,52,39,53,50,50,52,48,54,43,50,53,50,41,53,59,52,43,64,82,65,63,80,71,64,63,39,85,35,54,46,62,61,56,51,50,56,51,50,56,51,44,50,59,46,18,49,76,38,59,26,47,68,47,76,48,71,49,86,86,61,63,68,44,34,36,38,35,61,68,61,52,49,52,54,53,52,52,54,46,48,48,44,22,71,55,20,64,70,29,47,36,39,41,37,36,45,75,44,82,59,90,46,98,58,35,30,29,41,35,38,40,61,49,60,62,36,85,74,72,60,77,86,48,30,84,78,71,56,64,86,71,54,69,52,76,41,86,29,42,63,68,73,80,74,82,78,72,90,126